Protein AF-E1ZTR7-F1 (afdb_monomer)

Foldseek 3Di:
DVVVCVLVVVLVVVVVVLVVLVVQCVDDPPSVVVVVVLLVCCVDPVNVVVVVVVVVVVVVVVVVVVVVLVVVVVVVVVVVVVVVVVVVVVVVVCVVCVVPDPDPPPPPPPDDPDPPPPVVVVVVSVVVVVSVVVVVVSVVVVVVVSVVVVVVVVVVVVVVVVVVVVVVVVVVVVVVVVVVVVVPPDDPDDPDDDDDDDDPDPPDVVNVVVVVVVVVVVVVVVVVVVVVVVVVVVVVVVVVVVVVVVVVVVVVVVVVVVVVVVVVVVVVVVVVVVVVVVVVVVVVVPPPDDD

Organism: Chlorella variabilis (NCBI:txid554065)

Sequence (291 aa):
MLGQLSFTLPLLIILVLETAVGALLLCPKPFNQPSIALARATHTQIGATVFYTLAGVLTLLMASPLYDATQLYHATRDKTDAVAAALDTTCERESFVNSCVFVGLAAAAADAPVAQPAAEHEARTLLSFTLTAACLAQMFFLRRLGAVLGQLERMSVSEAAMLKQVKGLQSEYARMAGSAGAAGGTAEEAAAQPSGPPGAGRLSDDEVGELRRLVADLERMNSELGARLEKANKAHSLAESNLSALKTQSKGLENEYDRLLSEHDELRRQLQRAGLAAGGAADSRMGKKDE

Secondary structure (DSSP, 8-state):
-HHHHHHHHHHHHHHHHHHHHHHHHHSPTTTTHHHHHHHHHHTSHHHHHHHHHHHHHHHHHHHHHHHHHHHHHHHHHHHHHHHHHHHHHHHHHHHHHTTT-SSSTTSSSS------HHHHHHHHHHHHHHHHHHHHHHHHHHHHHHHHHHHHHHHHHHHHHHHHHHHHHHHHHHHHHHHHHHTSS--SS--------S------HHHHHHHHHHHHHHHHHHHHHHHHHHHHHHHHHHHHHHHHHHHHHHHHHHHHHHHHHHHHHHHHHHHHHHHHHHHHHHHTTSS----

pLDDT: mean 72.71, std 15.81, range [36.91, 98.44]

InterPro domains:
  IPR008417 B-cell receptor-associated protein 29/31 [PTHR12701] (11-268)
  IPR041672 Bap31/Bap29 cytoplasmic coiled-coil domain [PF18035] (224-268)

Mean predicted aligned error: 19.57 Å

Structure (mmCIF, N/CA/C/O backbone):
data_AF-E1ZTR7-F1
#
_entry.id   AF-E1ZTR7-F1
#
loop_
_atom_site.group_PDB
_atom_site.id
_atom_site.type_symbol
_atom_site.label_atom_id
_atom_site.label_alt_id
_atom_site.label_comp_id
_atom_site.label_asym_id
_atom_site.label_entity_id
_atom_site.label_seq_id
_atom_site.pdbx_PDB_ins_code
_atom_site.Cartn_x
_atom_site.Cartn_y
_atom_site.Cartn_z
_atom_site.occupancy
_atom_site.B_iso_or_equiv
_atom_site.auth_seq_id
_atom_site.auth_comp_id
_atom_site.auth_asym_id
_atom_site.auth_atom_id
_atom_site.pdbx_PDB_model_num
ATOM 1 N N . MET A 1 1 ? 37.033 6.549 -7.083 1.00 48.62 1 MET A N 1
ATOM 2 C CA . MET A 1 1 ? 36.253 5.412 -6.541 1.00 48.62 1 MET A CA 1
ATOM 3 C C . MET A 1 1 ? 35.699 5.649 -5.132 1.00 48.62 1 MET A C 1
ATOM 5 O O . MET A 1 1 ? 34.573 5.239 -4.902 1.00 48.62 1 MET A O 1
ATOM 9 N N . LEU A 1 2 ? 36.380 6.355 -4.210 1.00 49.78 2 LEU A N 1
ATOM 10 C CA . LEU A 1 2 ? 35.814 6.619 -2.866 1.00 49.78 2 LEU A CA 1
ATOM 11 C C . LEU A 1 2 ? 34.500 7.433 -2.861 1.00 49.78 2 LEU A C 1
ATOM 13 O O . LEU A 1 2 ? 33.651 7.188 -2.013 1.00 49.78 2 LEU A O 1
ATOM 17 N N . GLY A 1 3 ? 34.284 8.332 -3.827 1.00 56.50 3 GLY A N 1
ATOM 18 C CA . GLY A 1 3 ? 33.034 9.106 -3.925 1.00 56.50 3 GLY A CA 1
ATOM 19 C C . GLY A 1 3 ? 31.790 8.303 -4.338 1.00 56.50 3 GLY A C 1
ATOM 20 O O . GLY A 1 3 ? 30.683 8.817 -4.248 1.00 56.50 3 GLY A O 1
ATOM 21 N N . GLN A 1 4 ? 31.942 7.049 -4.786 1.00 54.91 4 GLN A N 1
ATOM 22 C CA . GLN A 1 4 ? 30.804 6.201 -5.177 1.00 54.91 4 GLN A CA 1
ATOM 23 C C . GLN A 1 4 ? 30.197 5.435 -3.992 1.00 54.91 4 GLN A C 1
ATOM 25 O O . GLN A 1 4 ? 29.013 5.109 -4.017 1.00 54.91 4 GLN A O 1
ATOM 30 N N . LEU A 1 5 ? 30.978 5.183 -2.936 1.00 58.94 5 LEU A N 1
ATOM 31 C CA . LEU A 1 5 ? 30.509 4.503 -1.722 1.00 58.94 5 LEU A CA 1
ATOM 32 C C . LEU A 1 5 ? 29.724 5.433 -0.790 1.00 58.94 5 LEU A C 1
ATOM 34 O O . LEU A 1 5 ? 28.860 4.972 -0.049 1.00 58.94 5 LEU A O 1
ATOM 38 N N . SER A 1 6 ? 29.977 6.742 -0.839 1.00 65.75 6 SER A N 1
ATOM 39 C CA . SER A 1 6 ? 29.309 7.713 0.034 1.00 65.75 6 SER A CA 1
ATOM 40 C C . SER A 1 6 ? 27.815 7.873 -0.255 1.00 65.75 6 SER A C 1
ATOM 42 O O . SER A 1 6 ? 27.073 8.251 0.644 1.00 65.75 6 SER A O 1
ATOM 44 N N . PHE A 1 7 ? 27.361 7.566 -1.475 1.00 66.81 7 PHE A N 1
ATOM 45 C CA . PHE A 1 7 ? 25.949 7.680 -1.850 1.00 66.81 7 PHE A CA 1
ATOM 46 C C . PHE A 1 7 ? 25.138 6.414 -1.535 1.00 66.81 7 PHE A C 1
ATOM 48 O O . PHE A 1 7 ? 24.011 6.490 -1.052 1.00 66.81 7 PHE A O 1
ATOM 55 N N . THR A 1 8 ? 25.711 5.235 -1.777 1.00 66.50 8 THR A N 1
ATOM 56 C CA . THR A 1 8 ? 25.013 3.953 -1.599 1.00 66.50 8 THR A CA 1
ATOM 57 C C . THR A 1 8 ? 24.919 3.530 -0.140 1.00 66.50 8 THR A C 1
ATOM 59 O O . THR A 1 8 ? 23.914 2.951 0.263 1.00 66.50 8 THR A O 1
ATOM 62 N N . LEU A 1 9 ? 25.924 3.854 0.673 1.00 75.25 9 LEU A N 1
ATOM 63 C CA . LEU A 1 9 ? 25.989 3.461 2.079 1.00 75.25 9 LEU A CA 1
ATOM 64 C C . LEU A 1 9 ? 24.815 3.993 2.933 1.00 75.25 9 LEU A C 1
ATOM 66 O O . LEU A 1 9 ? 24.192 3.180 3.616 1.00 75.25 9 LEU A O 1
ATOM 70 N N . PRO A 1 10 ? 24.429 5.287 2.893 1.00 74.06 10 PRO A N 1
ATOM 71 C CA . PRO A 1 10 ? 23.270 5.768 3.651 1.00 74.06 10 PRO A CA 1
ATOM 72 C C . PRO A 1 10 ? 21.945 5.159 3.172 1.00 74.06 10 PRO A C 1
ATOM 74 O O . PRO A 1 10 ? 21.099 4.833 4.001 1.00 74.06 10 PRO A O 1
ATOM 77 N N . LEU A 1 11 ? 21.774 4.933 1.865 1.00 70.38 11 LEU A N 1
ATOM 78 C CA . LEU A 1 11 ? 20.589 4.255 1.321 1.00 70.38 11 LEU A CA 1
ATOM 79 C C . LEU A 1 11 ? 20.483 2.805 1.804 1.00 70.38 11 LEU A C 1
ATOM 81 O O . LEU A 1 11 ? 19.402 2.353 2.169 1.00 70.38 11 LEU A O 1
ATOM 85 N N . LEU A 1 12 ? 21.608 2.094 1.863 1.00 74.31 12 LEU A N 1
ATOM 86 C CA . LEU A 1 12 ? 21.662 0.713 2.338 1.00 74.31 12 LEU A CA 1
ATOM 87 C C . LEU A 1 12 ? 21.366 0.636 3.843 1.00 74.31 12 LEU A C 1
ATOM 89 O O . LEU A 1 12 ? 20.617 -0.236 4.275 1.00 74.31 12 LEU A O 1
ATOM 93 N N . ILE A 1 13 ? 21.870 1.592 4.634 1.00 78.88 13 ILE A N 1
ATOM 94 C CA . ILE A 1 13 ? 21.527 1.709 6.059 1.00 78.88 13 ILE A CA 1
ATOM 95 C C . ILE A 1 13 ? 20.023 1.925 6.236 1.00 78.88 13 ILE A C 1
ATOM 97 O O . ILE A 1 13 ? 19.420 1.237 7.055 1.00 78.88 13 ILE A O 1
ATOM 101 N N . ILE A 1 14 ? 19.416 2.836 5.467 1.00 77.69 14 ILE A N 1
ATOM 102 C CA . ILE A 1 14 ? 17.970 3.094 5.524 1.00 77.69 14 ILE A CA 1
ATOM 103 C C . ILE A 1 14 ? 17.196 1.823 5.164 1.00 77.69 14 ILE A C 1
ATOM 105 O O . ILE A 1 14 ? 16.321 1.423 5.925 1.00 77.69 14 ILE A O 1
ATOM 109 N N . LEU A 1 15 ? 17.570 1.141 4.079 1.00 76.75 15 LEU A N 1
ATOM 110 C CA . LEU A 1 15 ? 16.921 -0.093 3.635 1.00 76.75 15 LEU A CA 1
ATOM 111 C C . LEU A 1 15 ? 16.989 -1.201 4.700 1.00 76.75 15 LEU A C 1
ATOM 113 O O . LEU A 1 15 ? 15.994 -1.881 4.954 1.00 76.75 15 LEU A O 1
ATOM 117 N N . VAL A 1 16 ? 18.146 -1.378 5.346 1.00 79.25 16 VAL A N 1
ATOM 118 C CA . VAL A 1 16 ? 18.342 -2.368 6.420 1.00 79.25 16 VAL A CA 1
ATOM 119 C C . VAL A 1 16 ? 17.538 -2.000 7.664 1.00 79.25 16 VAL A C 1
ATOM 121 O O . VAL A 1 16 ? 16.898 -2.865 8.257 1.00 79.25 16 VAL A O 1
ATOM 124 N N . LEU A 1 17 ? 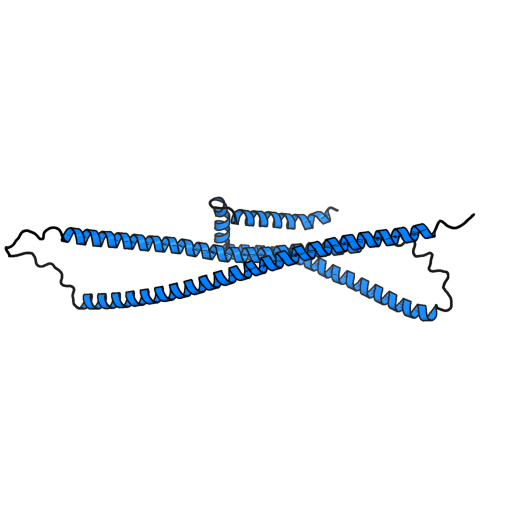17.522 -0.725 8.055 1.00 77.06 17 LEU A N 1
ATOM 125 C CA . LEU A 1 17 ? 16.702 -0.256 9.173 1.00 77.06 17 LEU A CA 1
ATOM 126 C C . LEU A 1 17 ? 15.214 -0.471 8.896 1.00 77.06 17 LEU A C 1
ATOM 128 O O . LEU A 1 17 ? 14.484 -0.934 9.768 1.00 77.06 17 LEU A O 1
ATOM 132 N N . GLU A 1 18 ? 14.767 -0.178 7.681 1.00 76.56 18 GLU A N 1
ATOM 133 C CA . GLU A 1 18 ? 13.366 -0.281 7.297 1.00 76.56 18 GLU A CA 1
ATOM 134 C C . GLU A 1 18 ? 12.905 -1.741 7.216 1.00 76.56 18 GLU A C 1
ATOM 136 O O . GLU A 1 18 ? 11.845 -2.087 7.740 1.00 76.56 18 GLU A O 1
ATOM 141 N N . THR A 1 19 ? 13.728 -2.624 6.643 1.00 76.19 19 THR A N 1
ATOM 142 C CA . THR A 1 19 ? 13.470 -4.073 6.634 1.00 76.19 19 THR A CA 1
ATOM 143 C C . THR A 1 19 ? 13.512 -4.671 8.035 1.00 76.19 19 THR A C 1
ATOM 145 O O . THR A 1 19 ? 12.649 -5.483 8.364 1.00 76.19 19 THR A O 1
ATOM 148 N N . ALA A 1 20 ? 14.433 -4.234 8.898 1.00 77.44 20 ALA A N 1
ATOM 149 C CA . ALA A 1 20 ? 14.473 -4.663 10.293 1.00 77.44 20 ALA A CA 1
ATOM 150 C C . ALA A 1 20 ? 13.210 -4.233 11.057 1.00 77.44 20 ALA A C 1
ATOM 152 O O . ALA A 1 20 ? 12.607 -5.050 11.752 1.00 77.44 20 ALA A O 1
ATOM 153 N N . VAL A 1 21 ? 12.763 -2.982 10.892 1.00 76.81 21 VAL A N 1
ATOM 154 C CA . VAL A 1 21 ? 11.525 -2.474 11.508 1.00 76.81 21 VAL A CA 1
ATOM 155 C C . VAL A 1 21 ? 10.297 -3.212 10.968 1.00 76.81 21 VAL A C 1
ATOM 157 O O . VAL A 1 21 ? 9.435 -3.615 11.751 1.00 76.81 21 VAL A O 1
ATOM 160 N N . GLY A 1 22 ? 10.226 -3.444 9.655 1.00 74.81 22 GLY A N 1
ATOM 161 C CA . GLY A 1 22 ? 9.156 -4.219 9.025 1.00 74.81 22 GLY A CA 1
ATOM 162 C C . GLY A 1 22 ? 9.094 -5.660 9.540 1.00 74.81 22 GLY A C 1
ATOM 163 O O . GLY A 1 22 ? 8.023 -6.139 9.912 1.00 74.81 22 GLY A O 1
ATOM 164 N N . ALA A 1 23 ? 10.243 -6.327 9.653 1.00 74.75 23 ALA A N 1
ATOM 165 C CA . ALA A 1 23 ? 10.342 -7.672 10.215 1.00 74.75 23 ALA A CA 1
ATOM 166 C C . ALA A 1 23 ? 9.921 -7.710 11.696 1.00 74.75 23 ALA A C 1
ATOM 168 O O . ALA A 1 23 ? 9.149 -8.578 12.097 1.00 74.75 23 ALA A O 1
ATOM 169 N N . LEU A 1 24 ? 10.350 -6.730 12.499 1.00 74.31 24 LEU A N 1
ATOM 170 C CA . LEU A 1 24 ? 9.950 -6.589 13.904 1.00 74.31 24 LEU A CA 1
ATOM 171 C C . LEU A 1 24 ? 8.435 -6.393 14.079 1.00 74.31 24 LEU A C 1
ATOM 173 O O . LEU A 1 24 ? 7.879 -6.834 15.084 1.00 74.31 24 LEU A O 1
ATOM 177 N N . LEU A 1 25 ? 7.758 -5.751 13.120 1.00 71.88 25 LEU A N 1
ATOM 178 C CA . LEU A 1 25 ? 6.299 -5.586 13.127 1.00 71.88 25 LEU A CA 1
ATOM 179 C C . LEU A 1 25 ? 5.541 -6.875 12.776 1.00 71.88 25 LEU A C 1
ATOM 181 O O . LEU A 1 25 ? 4.427 -7.068 13.260 1.00 71.88 25 LEU A O 1
ATOM 185 N N . LEU A 1 26 ? 6.133 -7.749 11.959 1.00 77.44 26 LEU A N 1
ATOM 186 C CA . LEU A 1 26 ? 5.555 -9.042 11.576 1.00 77.44 26 LEU A CA 1
ATOM 187 C C . LEU A 1 26 ? 5.712 -10.111 12.668 1.00 77.44 26 LEU A C 1
ATOM 189 O O . LEU A 1 26 ? 4.974 -11.098 12.676 1.00 77.44 26 LEU A O 1
ATOM 193 N N . CYS A 1 27 ? 6.645 -9.926 13.603 1.00 78.62 27 CYS A N 1
ATOM 194 C CA . CYS A 1 27 ? 6.877 -10.879 14.680 1.00 78.62 27 CYS A CA 1
ATOM 195 C C . CYS A 1 27 ? 5.729 -10.898 15.717 1.00 78.62 27 CYS A C 1
ATOM 197 O O . CYS A 1 27 ? 5.227 -9.846 16.129 1.00 78.62 27 CYS A O 1
ATOM 199 N N . PRO A 1 28 ? 5.328 -12.087 16.208 1.00 77.25 28 PRO A N 1
ATOM 200 C CA . PRO A 1 28 ? 4.339 -12.212 17.275 1.00 77.25 28 PRO A CA 1
ATOM 201 C C . PRO A 1 28 ? 4.837 -11.606 18.600 1.00 77.25 28 PRO A C 1
ATOM 203 O O . PRO A 1 28 ? 6.039 -11.440 18.837 1.00 77.25 28 PRO A O 1
ATOM 206 N N . LYS A 1 29 ? 3.897 -11.283 19.503 1.00 72.88 29 LYS A N 1
ATOM 207 C CA . LYS A 1 29 ? 4.219 -10.854 20.879 1.00 72.88 29 LYS A CA 1
ATOM 208 C C . LYS A 1 29 ? 5.128 -11.914 21.534 1.00 72.88 29 LYS A C 1
ATOM 210 O O . LYS A 1 29 ? 4.797 -13.094 21.437 1.00 72.88 29 LYS A O 1
ATOM 215 N N . PRO A 1 30 ? 6.240 -11.533 22.197 1.00 74.06 30 PRO A N 1
ATOM 216 C CA . PRO A 1 30 ? 6.527 -10.205 22.759 1.00 74.06 30 PRO A CA 1
ATOM 217 C C . PRO A 1 30 ? 7.402 -9.274 21.897 1.00 74.06 30 PRO A C 1
ATOM 219 O O . PRO A 1 30 ? 7.558 -8.107 22.254 1.00 74.06 30 PRO A O 1
ATOM 222 N N . PHE A 1 31 ? 7.960 -9.742 20.776 1.00 78.50 31 PHE A N 1
ATOM 223 C CA . PHE A 1 31 ? 8.988 -9.003 20.023 1.00 78.50 31 PHE A CA 1
ATOM 224 C C . PHE A 1 31 ? 8.491 -7.706 19.364 1.00 78.50 31 PHE A C 1
ATOM 226 O O . PHE A 1 31 ? 9.294 -6.823 19.080 1.00 78.50 31 PHE A O 1
ATOM 233 N N . ASN A 1 32 ? 7.179 -7.549 19.179 1.00 73.56 32 ASN A N 1
ATOM 234 C CA . ASN A 1 32 ? 6.579 -6.338 18.616 1.00 73.56 32 ASN A CA 1
ATOM 235 C C . ASN A 1 32 ? 6.331 -5.210 19.636 1.00 73.56 32 ASN A C 1
ATOM 237 O O . ASN A 1 32 ? 5.989 -4.097 19.233 1.00 73.56 32 ASN A O 1
ATOM 241 N N . GLN A 1 33 ? 6.504 -5.453 20.942 1.00 78.50 33 GLN A N 1
ATOM 242 C CA . GLN A 1 33 ? 6.318 -4.419 21.968 1.00 78.50 33 GLN A CA 1
ATOM 243 C C . GLN A 1 33 ? 7.148 -3.144 21.744 1.00 78.50 33 GLN A C 1
ATOM 245 O O . GLN A 1 33 ? 6.558 -2.065 21.838 1.00 78.50 33 GLN A O 1
ATOM 250 N N . PRO A 1 34 ? 8.460 -3.203 21.427 1.00 75.75 34 PRO A N 1
ATOM 251 C CA . PRO A 1 34 ? 9.235 -1.993 21.161 1.00 75.75 34 PRO A CA 1
ATOM 252 C C . PRO A 1 34 ? 8.700 -1.215 19.954 1.00 75.75 34 PRO A C 1
ATOM 254 O O . PRO A 1 34 ? 8.591 0.006 20.025 1.00 75.75 34 PRO A O 1
ATOM 257 N N . SER A 1 35 ? 8.280 -1.895 18.883 1.00 73.00 35 SER A N 1
ATOM 258 C CA . SER A 1 35 ? 7.710 -1.249 17.693 1.00 73.00 35 SER A CA 1
ATOM 259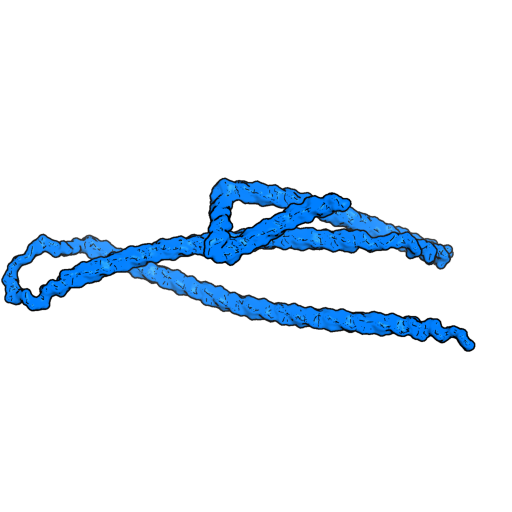 C C . SER A 1 35 ? 6.370 -0.572 17.988 1.00 73.00 35 SER A C 1
ATOM 261 O O . SER A 1 35 ? 6.115 0.532 17.514 1.00 73.00 35 SER A O 1
ATOM 263 N N . ILE A 1 36 ? 5.528 -1.192 18.822 1.00 72.88 36 ILE A N 1
ATOM 264 C CA . ILE A 1 36 ? 4.258 -0.607 19.278 1.00 72.88 36 ILE A CA 1
ATOM 265 C C . ILE A 1 36 ? 4.516 0.604 20.186 1.00 72.88 36 ILE A C 1
ATOM 267 O O . ILE A 1 36 ? 3.844 1.626 20.054 1.00 72.88 36 ILE A O 1
ATOM 271 N N . ALA A 1 37 ? 5.504 0.528 21.082 1.00 78.69 37 ALA A N 1
ATOM 272 C CA . ALA A 1 37 ? 5.899 1.656 21.924 1.00 78.69 37 ALA A CA 1
ATOM 273 C C . ALA A 1 37 ? 6.434 2.824 21.084 1.00 78.69 37 ALA A C 1
ATOM 275 O O . ALA A 1 37 ? 6.065 3.972 21.330 1.00 78.69 37 ALA A O 1
ATOM 276 N N . LEU A 1 38 ? 7.226 2.531 20.049 1.00 74.75 38 LEU A N 1
ATOM 277 C CA . LEU A 1 38 ? 7.712 3.520 19.092 1.00 74.75 38 LEU A CA 1
ATOM 278 C C . LEU A 1 38 ? 6.549 4.155 18.314 1.00 74.75 38 LEU A C 1
ATOM 280 O O . LEU A 1 38 ? 6.457 5.377 18.231 1.00 74.75 38 LEU A O 1
ATOM 284 N N . ALA A 1 39 ? 5.606 3.348 17.818 1.00 75.38 39 ALA A N 1
ATOM 285 C CA . ALA A 1 39 ? 4.416 3.834 17.124 1.00 75.38 39 ALA A CA 1
ATOM 286 C C . ALA A 1 39 ? 3.552 4.729 18.032 1.00 75.38 39 ALA A C 1
ATOM 288 O O . ALA A 1 39 ? 3.148 5.822 17.631 1.00 75.38 39 ALA A O 1
ATOM 289 N N . ARG A 1 40 ? 3.337 4.342 19.295 1.00 78.94 40 ARG A N 1
ATOM 290 C CA . ARG A 1 40 ? 2.658 5.205 20.276 1.00 78.94 40 ARG A CA 1
ATOM 291 C C . ARG A 1 40 ? 3.437 6.491 20.547 1.00 78.94 40 ARG A C 1
ATOM 293 O O . ARG A 1 40 ? 2.822 7.551 20.634 1.00 78.94 40 ARG A O 1
ATOM 300 N N . ALA A 1 41 ? 4.766 6.426 20.635 1.00 75.44 41 ALA A N 1
ATOM 301 C CA . ALA A 1 41 ? 5.602 7.607 20.817 1.00 75.44 41 ALA A CA 1
ATOM 302 C C . ALA A 1 41 ? 5.449 8.585 19.641 1.00 75.44 41 ALA A C 1
ATOM 304 O O . ALA A 1 41 ? 5.313 9.785 19.882 1.00 75.44 41 ALA A O 1
ATOM 305 N N . THR A 1 42 ? 5.353 8.095 18.397 1.00 74.19 42 THR A N 1
ATOM 306 C CA . THR A 1 42 ? 5.113 8.950 17.214 1.00 74.19 42 THR A CA 1
ATOM 307 C C . THR A 1 42 ? 3.753 9.651 17.216 1.00 74.19 42 THR A C 1
ATOM 309 O O . THR A 1 42 ? 3.613 10.704 16.601 1.00 74.19 42 THR A O 1
ATOM 312 N N . HIS A 1 43 ? 2.765 9.127 17.949 1.00 76.06 43 HIS A N 1
ATOM 313 C CA . HIS A 1 43 ? 1.453 9.761 18.102 1.00 76.06 43 HIS A CA 1
ATOM 314 C C . HIS A 1 43 ? 1.411 10.880 19.151 1.00 76.06 43 HIS A C 1
ATOM 316 O O . HIS A 1 43 ? 0.421 11.609 19.224 1.00 76.06 43 HIS A O 1
ATOM 322 N N . THR A 1 44 ? 2.461 11.042 19.956 1.00 85.31 44 THR A N 1
ATOM 323 C CA . THR A 1 44 ? 2.565 12.178 20.878 1.00 85.31 44 THR A CA 1
ATOM 324 C C . THR A 1 44 ? 2.906 13.459 20.118 1.00 85.31 44 THR A C 1
ATOM 326 O O . THR A 1 44 ? 3.521 13.423 19.055 1.00 85.31 44 THR A O 1
ATOM 329 N N . GLN A 1 45 ? 2.547 14.615 20.677 1.00 80.00 45 GLN A N 1
ATOM 330 C CA . GLN A 1 45 ? 2.835 15.918 20.066 1.00 80.00 45 GLN A CA 1
ATOM 331 C C . GLN A 1 45 ? 4.346 16.131 19.844 1.00 80.00 45 GLN A C 1
ATOM 333 O O . GLN A 1 45 ? 4.754 16.693 18.834 1.00 80.00 45 GLN A O 1
ATOM 338 N N . ILE A 1 46 ? 5.177 15.601 20.750 1.00 77.31 46 ILE A N 1
ATOM 339 C CA . ILE A 1 46 ? 6.643 15.599 20.636 1.00 77.31 46 ILE A CA 1
ATOM 340 C C . ILE A 1 46 ? 7.091 14.657 19.510 1.00 77.31 46 ILE A C 1
ATOM 342 O O . ILE A 1 46 ? 7.914 15.036 18.677 1.00 77.31 46 ILE A O 1
ATOM 346 N N . GLY A 1 47 ? 6.520 13.451 19.446 1.00 71.75 47 GLY A N 1
ATOM 347 C CA . GLY A 1 47 ? 6.826 12.467 18.408 1.00 71.75 47 GLY A CA 1
ATOM 348 C C . GLY A 1 47 ? 6.457 12.933 17.003 1.00 71.75 47 GLY A C 1
ATOM 349 O O . GLY A 1 47 ? 7.217 12.687 16.071 1.00 71.75 47 GLY A O 1
ATOM 350 N N . ALA A 1 48 ? 5.354 13.667 16.852 1.00 75.06 48 ALA A N 1
ATOM 351 C CA . ALA A 1 48 ? 4.967 14.266 15.580 1.00 75.06 48 ALA A CA 1
ATOM 352 C C . ALA A 1 48 ? 6.024 15.267 15.090 1.00 75.06 48 ALA A C 1
ATOM 354 O O . ALA A 1 48 ? 6.435 15.202 13.934 1.00 75.06 48 ALA A O 1
ATOM 355 N N . THR A 1 49 ? 6.520 16.144 15.968 1.00 78.12 49 THR A N 1
ATOM 356 C CA . THR A 1 49 ? 7.575 17.107 15.622 1.00 78.12 49 THR A CA 1
ATOM 357 C C . THR A 1 49 ? 8.857 16.399 15.200 1.00 78.12 49 THR A C 1
ATOM 359 O O . THR A 1 49 ? 9.411 16.732 14.159 1.00 78.12 49 THR A O 1
ATOM 362 N N . VAL A 1 50 ? 9.291 15.381 15.953 1.00 73.62 50 VAL A N 1
ATOM 363 C CA . VAL A 1 50 ? 10.471 14.571 15.603 1.00 73.62 50 VAL A CA 1
ATOM 364 C C . VAL A 1 50 ? 10.270 13.853 14.268 1.00 73.62 50 VAL A C 1
ATOM 366 O O . VAL A 1 50 ? 11.177 13.808 13.446 1.00 73.62 50 VAL A O 1
ATOM 369 N N . PHE A 1 51 ? 9.077 13.322 14.010 1.00 77.50 51 PHE A N 1
ATOM 370 C CA . PHE A 1 51 ? 8.777 12.666 12.743 1.00 77.50 51 PHE A CA 1
ATOM 371 C C . PHE A 1 51 ? 8.829 13.648 11.567 1.00 77.50 51 PHE A C 1
ATOM 373 O O . PHE A 1 51 ? 9.414 13.329 10.536 1.00 77.50 51 PHE A O 1
ATOM 380 N N . TYR A 1 52 ? 8.263 14.850 11.708 1.00 76.31 52 TYR A N 1
ATOM 381 C CA . TYR A 1 52 ? 8.302 15.865 10.653 1.00 76.31 52 TYR A CA 1
ATOM 382 C C . TYR A 1 52 ? 9.706 16.415 10.412 1.00 76.31 52 TYR A C 1
ATOM 384 O O . TYR A 1 52 ? 10.062 16.636 9.257 1.00 76.31 52 TYR A O 1
ATOM 392 N N . THR A 1 53 ? 10.519 16.607 11.455 1.00 75.69 53 THR A N 1
ATOM 393 C CA . THR A 1 53 ? 11.911 17.043 11.275 1.00 75.69 53 THR A CA 1
ATOM 394 C C . THR A 1 53 ? 12.727 15.971 10.568 1.00 75.69 53 THR A C 1
ATOM 396 O O . THR A 1 53 ? 13.437 16.282 9.615 1.00 75.69 53 THR A O 1
ATOM 399 N N . LEU A 1 54 ? 12.572 14.705 10.958 1.00 71.50 54 LEU A N 1
ATOM 400 C CA . LEU A 1 54 ? 13.273 13.582 10.338 1.00 71.50 54 LEU A CA 1
ATOM 401 C C . LEU A 1 54 ? 12.805 13.369 8.892 1.00 71.50 54 LEU A C 1
ATOM 403 O O . LEU A 1 54 ? 13.637 13.232 8.001 1.00 71.50 54 LEU A O 1
ATOM 407 N N . ALA A 1 55 ? 11.497 13.452 8.626 1.00 73.62 55 ALA A N 1
ATOM 408 C CA . ALA A 1 55 ? 10.945 13.414 7.273 1.00 73.62 55 ALA A CA 1
ATOM 409 C C . ALA A 1 55 ? 11.423 14.598 6.416 1.00 73.62 55 ALA A C 1
ATOM 411 O O . ALA A 1 55 ? 11.749 14.410 5.246 1.00 73.62 55 ALA A O 1
ATOM 412 N N . GLY A 1 56 ? 11.508 15.803 6.985 1.00 74.31 56 GLY A N 1
ATOM 413 C CA . GLY A 1 56 ? 12.029 16.992 6.310 1.00 74.31 56 GLY A CA 1
ATOM 414 C C . GLY A 1 56 ? 13.506 16.853 5.948 1.00 74.31 56 GLY A C 1
ATOM 415 O O . GLY A 1 56 ? 13.879 17.111 4.807 1.00 74.31 56 GLY A O 1
ATOM 416 N N . VAL A 1 57 ? 14.333 16.363 6.877 1.00 72.25 57 VAL A N 1
ATOM 417 C CA . VAL A 1 57 ? 15.754 16.065 6.628 1.00 72.25 57 VAL A CA 1
ATOM 418 C C . VAL A 1 57 ? 15.906 14.978 5.565 1.00 72.25 57 VAL A C 1
ATOM 420 O O . VAL A 1 57 ? 16.722 15.128 4.661 1.00 72.25 57 VAL A O 1
ATOM 423 N N . LEU A 1 58 ? 15.093 13.919 5.619 1.00 68.69 58 LEU A N 1
ATOM 424 C CA . LEU A 1 58 ? 15.105 12.854 4.614 1.00 68.69 58 LEU A CA 1
ATOM 425 C C . LEU A 1 58 ? 14.702 13.383 3.229 1.00 68.69 58 LEU A C 1
ATOM 427 O O . LEU A 1 58 ? 15.318 13.032 2.229 1.00 68.69 58 LEU A O 1
ATOM 431 N N . THR A 1 59 ? 13.706 14.271 3.174 1.00 74.31 59 THR A N 1
ATOM 432 C CA . THR A 1 59 ? 13.258 14.918 1.932 1.00 74.31 59 THR A CA 1
ATOM 433 C C . THR A 1 59 ? 14.349 15.825 1.363 1.00 74.31 59 THR A C 1
ATOM 435 O O . THR A 1 59 ? 14.611 15.781 0.166 1.00 74.31 59 THR A O 1
ATOM 438 N N . LEU A 1 60 ? 15.040 16.594 2.211 1.00 72.31 60 LEU A N 1
ATOM 439 C CA . LEU A 1 60 ? 16.200 17.405 1.821 1.00 72.31 60 LEU A CA 1
ATOM 440 C C . LEU A 1 60 ? 17.357 16.543 1.302 1.00 72.31 60 LEU A C 1
ATOM 442 O O . LEU A 1 60 ? 17.955 16.870 0.282 1.00 72.31 60 LEU A O 1
ATOM 446 N N . LEU A 1 61 ? 17.634 15.413 1.956 1.00 67.50 61 LEU A N 1
ATOM 447 C CA . LEU A 1 61 ? 18.637 14.448 1.502 1.00 67.50 61 LEU A CA 1
ATOM 448 C C . LEU A 1 61 ? 18.268 13.804 0.161 1.00 67.50 61 LEU A C 1
ATOM 450 O O . LEU A 1 61 ? 19.159 13.536 -0.639 1.00 67.50 61 LEU A O 1
ATOM 454 N N . MET A 1 62 ? 16.976 13.583 -0.103 1.00 69.56 62 MET A N 1
ATOM 455 C CA . MET A 1 62 ? 16.478 13.089 -1.392 1.00 69.56 62 MET A CA 1
ATOM 456 C C . MET A 1 62 ? 16.417 14.176 -2.474 1.00 69.56 62 MET A C 1
ATOM 458 O O . MET A 1 62 ? 16.466 13.851 -3.658 1.00 69.56 62 MET A O 1
ATOM 462 N N . ALA A 1 63 ? 16.365 15.458 -2.105 1.00 73.38 63 ALA A N 1
ATOM 463 C CA . ALA A 1 63 ? 16.373 16.558 -3.065 1.00 73.38 63 ALA A CA 1
ATOM 464 C C . ALA A 1 63 ? 17.716 16.675 -3.806 1.00 73.38 63 ALA A C 1
ATOM 466 O O . ALA A 1 63 ? 17.717 16.948 -5.003 1.00 73.38 63 ALA A O 1
ATOM 467 N N . SER A 1 64 ? 18.846 16.406 -3.141 1.00 69.50 64 SER A N 1
ATOM 468 C CA . SER A 1 64 ? 20.179 16.437 -3.769 1.00 69.50 64 SER A CA 1
ATOM 469 C C . SER A 1 64 ? 20.339 15.474 -4.960 1.00 69.50 64 SER A C 1
ATOM 471 O O . SER A 1 64 ? 20.718 15.939 -6.032 1.00 69.50 64 SER A O 1
ATOM 473 N N . PRO A 1 65 ? 20.026 14.165 -4.859 1.00 68.38 65 PRO A N 1
ATOM 474 C CA . PRO A 1 65 ? 20.124 13.265 -6.010 1.00 68.38 65 PRO A CA 1
ATOM 475 C C . PRO A 1 65 ? 19.086 13.558 -7.095 1.00 68.38 65 PRO A C 1
ATOM 477 O O . PRO A 1 65 ? 19.367 13.342 -8.270 1.00 68.38 65 PRO A O 1
ATOM 480 N N . LEU A 1 66 ? 17.903 14.067 -6.728 1.00 64.75 66 LEU A N 1
ATOM 481 C CA . LEU A 1 66 ? 16.914 14.552 -7.695 1.00 64.75 66 LEU A CA 1
ATOM 482 C C . LEU A 1 66 ? 17.465 15.738 -8.493 1.00 64.75 66 LEU A C 1
ATOM 484 O O . LEU A 1 66 ? 17.336 15.761 -9.715 1.00 64.75 66 LEU A O 1
ATOM 488 N N . TYR A 1 67 ? 18.127 16.680 -7.821 1.00 74.75 67 TYR A N 1
ATOM 489 C CA . TYR A 1 67 ? 18.779 17.813 -8.466 1.00 74.75 67 TYR A CA 1
ATOM 490 C C . TYR A 1 67 ? 19.898 17.356 -9.414 1.00 74.75 67 TYR A C 1
ATOM 492 O O . TYR A 1 67 ? 19.881 17.729 -10.588 1.00 74.75 67 TYR A O 1
ATOM 500 N N . ASP A 1 68 ? 20.790 16.467 -8.967 1.00 68.31 68 ASP A N 1
ATOM 501 C CA . ASP A 1 68 ? 21.843 15.899 -9.823 1.00 68.31 68 ASP A CA 1
ATOM 502 C C . ASP A 1 68 ? 21.262 15.149 -11.034 1.00 68.31 68 ASP A C 1
ATOM 504 O O . ASP A 1 68 ? 21.744 15.308 -12.156 1.00 68.31 68 ASP A O 1
ATOM 508 N N . ALA A 1 69 ? 20.185 14.378 -10.847 1.00 64.25 69 ALA A N 1
ATOM 509 C CA . ALA A 1 69 ? 19.513 13.681 -11.942 1.00 64.25 69 ALA A CA 1
ATOM 510 C C . ALA A 1 69 ? 18.914 14.660 -12.965 1.00 64.25 69 ALA A C 1
ATOM 512 O O . ALA A 1 69 ? 19.057 14.448 -14.171 1.00 64.25 69 ALA A O 1
ATOM 513 N N . THR A 1 70 ? 18.286 15.752 -12.509 1.00 71.75 70 THR A N 1
ATOM 514 C CA . THR A 1 70 ? 17.750 16.785 -13.413 1.00 71.75 70 THR A CA 1
ATOM 515 C C . THR A 1 70 ? 18.853 17.512 -14.173 1.00 71.75 70 THR A C 1
ATOM 517 O O . THR A 1 70 ? 18.729 17.716 -15.380 1.00 71.75 70 THR A O 1
ATOM 520 N N . GLN A 1 71 ? 19.966 17.842 -13.513 1.00 79.69 71 GLN A N 1
ATOM 521 C CA . GLN A 1 71 ? 21.100 18.491 -14.166 1.00 79.69 71 GLN A CA 1
ATOM 522 C C . GLN A 1 71 ? 21.711 17.578 -15.239 1.00 79.69 71 GLN A C 1
ATOM 524 O O . GLN A 1 71 ? 22.012 18.033 -16.343 1.00 79.69 71 GLN A O 1
ATOM 529 N N . LEU A 1 72 ? 21.832 16.279 -14.952 1.00 66.75 72 LEU A N 1
ATOM 530 C CA . LEU A 1 72 ? 22.344 15.295 -15.904 1.00 66.75 72 LEU A CA 1
ATOM 531 C C . LEU A 1 72 ? 21.394 15.088 -17.096 1.00 66.75 72 LEU A C 1
ATOM 533 O O . LEU A 1 72 ? 21.850 14.948 -18.234 1.00 66.75 72 LEU A O 1
ATOM 537 N N . TYR A 1 73 ? 20.080 15.110 -16.859 1.00 73.88 73 TYR A N 1
ATOM 538 C CA . TYR A 1 73 ? 19.070 15.054 -17.918 1.00 73.88 73 TYR A CA 1
ATOM 539 C C . TYR A 1 73 ? 19.182 16.252 -18.872 1.00 73.88 73 TYR A C 1
ATOM 541 O O . TYR A 1 73 ? 19.184 16.079 -20.089 1.00 73.88 73 TYR A O 1
ATOM 549 N N . HIS A 1 74 ? 19.360 17.463 -18.343 1.00 75.56 74 HIS A N 1
ATOM 550 C CA . HIS A 1 74 ? 19.575 18.642 -19.183 1.00 75.56 74 HIS A CA 1
ATOM 551 C C . HIS A 1 74 ? 20.902 18.565 -19.953 1.00 75.56 74 HIS A C 1
ATOM 553 O O . HIS A 1 74 ? 20.914 18.750 -21.166 1.00 75.56 74 HIS A O 1
ATOM 559 N N . ALA A 1 75 ? 21.993 18.157 -19.299 1.00 73.38 75 ALA A N 1
ATOM 560 C CA . ALA A 1 75 ? 23.300 18.030 -19.948 1.00 73.38 75 ALA A CA 1
ATOM 561 C C . ALA A 1 75 ? 23.348 16.965 -21.064 1.00 73.38 75 ALA A C 1
ATOM 563 O O . ALA A 1 75 ? 24.172 17.057 -21.975 1.00 73.38 75 ALA A O 1
ATOM 564 N N . THR A 1 76 ? 22.514 15.924 -20.987 1.00 68.12 76 THR A N 1
ATOM 565 C CA . THR A 1 76 ? 22.401 14.899 -22.042 1.00 68.12 76 THR A CA 1
ATOM 566 C C . THR A 1 76 ? 21.512 15.366 -23.185 1.00 68.12 76 THR A C 1
ATOM 568 O O . THR A 1 76 ? 21.872 15.161 -24.344 1.00 68.12 76 THR A O 1
ATOM 571 N N . ARG A 1 77 ? 20.421 16.071 -22.872 1.00 75.06 77 ARG A N 1
ATOM 572 C CA . ARG A 1 77 ? 19.532 16.675 -23.866 1.00 75.06 77 ARG A CA 1
ATOM 573 C C . ARG A 1 77 ? 20.241 17.716 -24.737 1.00 75.06 77 ARG A C 1
ATOM 575 O O . ARG A 1 77 ? 20.140 17.658 -25.959 1.00 75.06 77 ARG A O 1
ATOM 582 N N . ASP A 1 78 ? 21.041 18.587 -24.129 1.00 80.31 78 ASP A N 1
ATOM 583 C CA . ASP A 1 78 ? 21.792 19.611 -24.867 1.00 80.31 78 ASP A CA 1
ATOM 584 C C . ASP A 1 78 ? 22.799 18.978 -25.845 1.00 80.31 78 ASP A C 1
ATOM 586 O O . ASP A 1 78 ? 23.038 19.492 -26.938 1.00 80.31 78 ASP A O 1
ATOM 590 N N . LYS A 1 79 ? 23.365 17.815 -25.488 1.00 72.50 79 LYS A N 1
ATOM 591 C CA . LYS A 1 79 ? 24.250 17.051 -26.379 1.00 72.50 79 LYS A CA 1
ATOM 592 C C . LYS A 1 79 ? 23.491 16.401 -27.529 1.00 72.50 79 LYS A C 1
ATOM 594 O O . LYS A 1 79 ? 23.998 16.427 -28.646 1.00 72.50 79 LYS A O 1
ATOM 599 N N . THR A 1 80 ? 22.314 15.821 -27.288 1.00 72.81 80 THR A N 1
ATOM 600 C CA . THR A 1 80 ? 21.501 15.254 -28.377 1.00 72.81 80 THR A CA 1
ATOM 601 C C . THR A 1 80 ? 21.055 16.330 -29.357 1.00 72.81 80 THR A C 1
ATOM 603 O O . THR A 1 80 ? 21.132 16.107 -30.563 1.00 72.81 80 THR A O 1
ATOM 606 N N . ASP A 1 81 ? 20.699 17.515 -28.860 1.00 79.69 81 ASP A N 1
ATOM 607 C CA . ASP A 1 81 ? 20.300 18.643 -29.701 1.00 79.69 81 ASP A CA 1
ATOM 608 C C . ASP A 1 81 ? 21.501 19.193 -30.497 1.00 79.69 81 ASP A C 1
ATOM 610 O O . ASP A 1 81 ? 21.382 19.469 -31.690 1.00 79.69 81 ASP A O 1
ATOM 614 N N . ALA A 1 82 ? 22.695 19.259 -29.892 1.00 76.94 82 ALA A N 1
ATOM 615 C CA . ALA A 1 82 ? 23.923 19.644 -30.592 1.00 76.94 82 ALA A CA 1
ATOM 616 C C . ALA A 1 82 ? 24.336 18.636 -31.682 1.00 76.94 82 ALA A C 1
ATOM 618 O O . ALA A 1 82 ? 24.776 19.037 -32.759 1.00 76.94 82 ALA A O 1
ATOM 619 N N . VAL A 1 83 ? 24.181 17.333 -31.427 1.00 73.94 83 VAL A N 1
ATOM 620 C CA . VAL A 1 83 ? 24.440 16.281 -32.424 1.00 73.94 83 VAL A CA 1
ATOM 621 C C . VAL A 1 83 ? 23.417 16.343 -33.557 1.00 73.94 83 VAL A C 1
ATOM 623 O O . VAL A 1 83 ? 23.804 16.248 -34.720 1.00 73.94 83 VAL A O 1
ATOM 626 N N . ALA A 1 84 ? 22.138 16.566 -33.246 1.00 75.69 84 ALA A N 1
ATOM 627 C CA . ALA A 1 84 ? 21.098 16.761 -34.252 1.00 75.69 84 ALA A CA 1
ATOM 628 C C . ALA A 1 84 ? 21.381 17.992 -35.134 1.00 75.69 84 ALA A C 1
ATOM 630 O O . ALA A 1 84 ? 21.299 17.895 -36.356 1.00 75.69 84 ALA A O 1
ATOM 631 N N . ALA A 1 85 ? 21.813 19.112 -34.544 1.00 77.81 85 ALA A N 1
ATOM 632 C CA . ALA A 1 85 ? 22.215 20.307 -35.290 1.00 77.81 85 ALA A CA 1
ATOM 633 C C . ALA A 1 85 ? 23.473 20.077 -36.156 1.00 77.81 85 ALA A C 1
ATOM 635 O O . ALA A 1 85 ? 23.564 20.562 -37.285 1.00 77.81 85 ALA A O 1
ATOM 636 N N . ALA A 1 86 ? 24.448 19.302 -35.668 1.00 74.31 86 ALA A N 1
ATOM 637 C CA . ALA A 1 86 ? 25.633 18.935 -36.446 1.00 74.31 86 ALA A CA 1
ATOM 638 C C . ALA A 1 86 ? 25.292 18.020 -37.641 1.00 74.31 86 ALA A C 1
ATOM 640 O O . ALA A 1 86 ? 25.870 18.173 -38.719 1.00 74.31 86 ALA A O 1
ATOM 641 N N . LEU A 1 87 ? 24.331 17.105 -37.476 1.00 73.88 87 LEU A N 1
ATOM 642 C CA . LEU A 1 87 ? 23.794 16.266 -38.555 1.00 73.88 87 LEU A CA 1
ATOM 643 C C . LEU A 1 87 ? 23.051 17.091 -39.616 1.00 73.88 87 LEU A C 1
ATOM 645 O O . LEU A 1 87 ? 23.235 16.865 -40.810 1.00 73.88 87 LEU A O 1
ATOM 649 N N . ASP A 1 88 ? 22.276 18.093 -39.202 1.00 76.44 88 ASP A N 1
ATOM 650 C CA . ASP A 1 88 ? 21.554 18.975 -40.129 1.00 76.44 88 ASP A CA 1
ATOM 651 C C . ASP A 1 88 ? 22.528 19.815 -40.983 1.00 76.44 88 ASP A C 1
ATOM 653 O O . ASP A 1 88 ? 22.433 19.864 -42.211 1.00 76.44 88 ASP A O 1
ATOM 657 N N . THR A 1 89 ? 23.580 20.363 -40.358 1.00 75.38 89 THR A N 1
ATOM 658 C CA . THR A 1 89 ? 24.631 21.113 -41.079 1.00 75.38 89 THR A CA 1
ATOM 659 C C . THR A 1 89 ? 25.500 20.247 -41.996 1.00 75.38 89 THR A C 1
ATOM 661 O O . THR A 1 89 ? 26.054 20.753 -42.975 1.00 75.38 89 THR A O 1
ATOM 664 N N . THR A 1 90 ? 25.635 18.944 -41.726 1.00 65.88 90 THR A N 1
ATOM 665 C CA . THR A 1 90 ? 26.319 18.014 -42.643 1.00 65.88 90 THR A CA 1
ATOM 666 C C . THR A 1 90 ? 25.430 17.604 -43.816 1.00 65.88 90 THR A C 1
ATOM 668 O O . THR A 1 90 ? 25.947 17.469 -44.923 1.00 65.88 90 THR A O 1
ATOM 671 N N . CYS A 1 91 ? 24.110 17.523 -43.628 1.00 58.31 91 CYS A N 1
ATOM 672 C CA . CYS A 1 91 ? 23.144 17.234 -44.692 1.00 58.31 91 CYS A CA 1
ATOM 673 C C . CYS A 1 91 ? 23.090 18.352 -45.757 1.00 58.31 91 CYS A C 1
ATOM 675 O O . CYS A 1 91 ? 23.135 18.070 -46.957 1.00 58.31 91 CYS A O 1
ATOM 677 N N . GLU A 1 92 ? 23.127 19.631 -45.352 1.00 59.28 92 GLU A N 1
ATOM 678 C CA . GLU A 1 92 ? 23.280 20.738 -46.315 1.00 59.28 92 GLU A CA 1
ATOM 679 C C . GLU A 1 92 ? 24.628 20.681 -47.050 1.00 59.28 92 GLU A C 1
ATOM 681 O O . GLU A 1 92 ? 24.712 20.986 -48.243 1.00 59.28 92 GLU A O 1
ATOM 686 N N . ARG A 1 93 ? 25.692 20.226 -46.376 1.00 53.31 93 ARG A N 1
ATOM 687 C CA . ARG A 1 93 ? 27.030 20.120 -46.972 1.00 53.31 93 ARG A CA 1
ATOM 688 C C . ARG A 1 93 ? 27.140 18.973 -47.979 1.00 53.31 93 ARG A C 1
ATOM 690 O O . ARG A 1 93 ? 27.863 19.117 -48.961 1.00 53.31 93 ARG A O 1
ATOM 697 N N . GLU A 1 94 ? 26.400 17.878 -47.810 1.00 49.19 94 GLU A N 1
ATOM 698 C CA . GLU A 1 94 ? 26.363 16.782 -48.791 1.00 49.19 94 GLU A CA 1
ATOM 699 C C . GLU A 1 94 ? 25.618 17.150 -50.081 1.00 49.19 94 GLU A C 1
ATOM 701 O O . GLU A 1 94 ? 25.996 16.670 -51.151 1.00 49.19 94 GLU A O 1
ATOM 706 N N . SER A 1 95 ? 24.674 18.099 -50.038 1.00 52.50 95 SER A N 1
ATOM 707 C CA . SER A 1 95 ? 24.090 18.670 -51.264 1.00 52.50 95 SER A CA 1
ATOM 708 C C . SER A 1 95 ? 25.114 19.447 -52.113 1.00 52.50 95 SER A C 1
ATOM 710 O O . SER A 1 95 ? 24.963 19.549 -53.330 1.00 52.50 95 SER A O 1
ATOM 712 N N . PHE A 1 96 ? 26.203 19.925 -51.494 1.00 48.53 96 PHE A N 1
ATOM 713 C CA . PHE A 1 96 ? 27.291 20.655 -52.154 1.00 48.53 96 PHE A CA 1
ATOM 714 C C . PHE A 1 96 ? 28.510 19.769 -52.483 1.00 48.53 96 PHE A C 1
ATOM 716 O O . PHE A 1 96 ? 29.283 20.076 -53.389 1.00 48.53 96 PHE A O 1
ATOM 723 N N . VAL A 1 97 ? 28.702 18.655 -51.764 1.00 48.44 97 VAL A N 1
ATOM 724 C CA . VAL A 1 97 ? 29.893 17.782 -51.874 1.00 48.44 97 VAL A CA 1
ATOM 725 C C . VAL A 1 97 ? 29.635 16.505 -52.687 1.00 48.44 97 VAL A C 1
ATOM 727 O O . VAL A 1 97 ? 30.581 15.774 -52.991 1.00 48.44 97 VAL A O 1
ATOM 730 N N . ASN A 1 98 ? 28.418 16.306 -53.205 1.00 44.81 98 ASN A N 1
ATOM 731 C CA . ASN A 1 98 ? 28.130 15.255 -54.192 1.00 44.81 98 ASN A CA 1
ATOM 732 C C . ASN A 1 98 ? 28.831 15.464 -55.562 1.00 44.81 98 ASN A C 1
ATOM 734 O O . ASN A 1 98 ? 28.548 14.756 -56.523 1.00 44.81 98 ASN A O 1
ATOM 738 N N . SER A 1 99 ? 29.771 16.417 -55.658 1.00 46.56 99 SER A N 1
ATOM 739 C CA . SER A 1 99 ? 30.663 16.593 -56.807 1.00 46.56 99 SER A CA 1
ATOM 740 C C . SER A 1 99 ? 32.142 16.249 -56.548 1.00 46.56 99 SER A C 1
ATOM 742 O O . SER A 1 99 ? 32.873 16.203 -57.533 1.00 46.56 99 SER A O 1
ATOM 744 N N . CYS A 1 100 ? 32.626 16.004 -55.312 1.00 46.28 100 CYS A N 1
ATOM 745 C CA . CYS A 1 100 ? 34.091 15.901 -55.109 1.00 46.28 100 CYS A CA 1
ATOM 746 C C . CYS A 1 100 ? 34.678 14.888 -54.106 1.00 46.28 100 CYS A C 1
ATOM 748 O O . CYS A 1 100 ? 35.887 14.684 -54.183 1.00 46.28 100 CYS A O 1
ATOM 750 N N . VAL A 1 101 ? 33.965 14.242 -53.172 1.00 45.88 101 VAL A N 1
ATOM 751 C CA . VAL A 1 101 ? 34.684 13.483 -52.112 1.00 45.88 101 VAL A CA 1
ATOM 752 C C . VAL A 1 101 ? 34.044 12.134 -51.789 1.00 45.88 101 VAL A C 1
ATOM 754 O O . VAL A 1 101 ? 33.478 11.943 -50.723 1.00 45.88 101 VAL A O 1
ATOM 757 N N . PHE A 1 102 ? 34.202 11.157 -52.689 1.00 39.66 102 PHE A N 1
ATOM 758 C CA . PHE A 1 102 ? 33.848 9.751 -52.418 1.00 39.66 102 PHE A CA 1
ATOM 759 C C . PHE A 1 102 ? 35.058 8.860 -52.065 1.00 39.66 102 PHE A C 1
ATOM 761 O O . PHE A 1 102 ? 34.941 7.642 -52.022 1.00 39.66 102 PHE A O 1
ATOM 768 N N . VAL A 1 103 ? 36.241 9.437 -51.802 1.00 43.97 103 VAL A N 1
ATOM 769 C CA . VAL A 1 103 ? 37.483 8.653 -51.582 1.00 43.97 103 VAL A CA 1
ATOM 770 C C . VAL A 1 103 ? 38.100 8.840 -50.181 1.00 43.97 103 VAL A C 1
ATOM 772 O O . VAL A 1 103 ? 38.980 8.084 -49.792 1.00 43.97 103 VAL A O 1
ATOM 775 N N . GLY A 1 104 ? 37.618 9.784 -49.361 1.00 39.94 104 GLY A N 1
ATOM 776 C CA . GLY A 1 104 ? 38.248 10.106 -48.065 1.00 39.94 104 GLY A CA 1
ATOM 777 C C . GLY A 1 104 ? 37.613 9.503 -46.801 1.00 39.94 104 GLY A C 1
ATOM 778 O O . GLY A 1 104 ? 38.266 9.458 -45.763 1.00 39.94 104 GLY A O 1
ATOM 779 N N . LEU A 1 105 ? 36.358 9.041 -46.849 1.00 39.19 105 LEU A N 1
ATOM 780 C CA . LEU A 1 105 ? 35.554 8.782 -45.639 1.00 39.19 105 LEU A CA 1
ATOM 781 C C . LEU A 1 105 ? 35.588 7.324 -45.135 1.00 39.19 105 LEU A C 1
ATOM 783 O O . LEU A 1 105 ? 34.844 6.964 -44.232 1.00 39.19 105 LEU A O 1
ATOM 787 N N . ALA A 1 106 ? 36.461 6.477 -45.686 1.00 40.44 106 ALA A N 1
ATOM 788 C CA . ALA A 1 106 ? 36.633 5.096 -45.217 1.00 40.44 106 ALA A CA 1
ATOM 789 C C . ALA A 1 106 ? 37.770 4.933 -44.185 1.00 40.44 106 ALA A C 1
ATOM 791 O O . ALA A 1 106 ? 37.865 3.891 -43.544 1.00 40.44 106 ALA A O 1
ATOM 792 N N . ALA A 1 107 ? 38.619 5.950 -43.987 1.00 42.56 107 ALA A N 1
ATOM 793 C CA . ALA A 1 107 ? 39.803 5.852 -43.122 1.00 42.56 107 ALA A CA 1
ATOM 794 C C . ALA A 1 107 ? 39.636 6.475 -41.720 1.00 42.56 107 ALA A C 1
ATOM 796 O O . ALA A 1 107 ? 40.487 6.266 -40.862 1.00 42.56 107 ALA A O 1
ATOM 797 N N . ALA A 1 108 ? 38.546 7.204 -41.454 1.00 42.34 108 ALA A N 1
ATOM 798 C CA . ALA A 1 108 ? 38.314 7.884 -40.169 1.00 42.34 108 ALA A CA 1
ATOM 799 C C . ALA A 1 108 ? 37.336 7.150 -39.226 1.00 42.34 108 ALA A C 1
ATOM 801 O O . ALA A 1 108 ? 36.996 7.671 -38.169 1.00 42.34 108 ALA A O 1
ATOM 802 N N . ALA A 1 109 ? 36.880 5.945 -39.589 1.00 44.00 109 ALA A N 1
ATOM 803 C CA . ALA A 1 109 ? 35.942 5.149 -38.787 1.00 44.00 109 ALA A CA 1
ATOM 804 C C . ALA A 1 109 ? 36.620 4.075 -37.908 1.00 44.00 109 ALA A C 1
ATOM 806 O O . ALA A 1 109 ? 35.933 3.332 -37.213 1.00 44.00 109 ALA A O 1
ATOM 807 N N . ALA A 1 110 ? 37.955 3.977 -37.930 1.00 41.66 110 ALA A N 1
ATOM 808 C CA . ALA A 1 110 ? 38.699 2.912 -37.249 1.00 41.66 110 ALA A CA 1
ATOM 809 C C . ALA A 1 110 ? 39.237 3.285 -35.854 1.00 41.66 110 ALA A C 1
ATOM 811 O O . ALA A 1 110 ? 39.866 2.444 -35.221 1.00 41.66 110 ALA A O 1
ATOM 812 N N . ASP A 1 111 ? 38.980 4.500 -35.359 1.00 43.62 111 ASP A N 1
ATOM 813 C CA . ASP A 1 111 ? 39.475 4.951 -34.046 1.00 43.62 111 ASP A CA 1
ATOM 814 C C . ASP A 1 111 ? 38.393 5.699 -33.244 1.00 43.62 111 ASP A C 1
ATOM 816 O O . ASP A 1 111 ? 38.620 6.736 -32.622 1.00 43.62 111 ASP A O 1
ATOM 820 N N . ALA A 1 112 ? 37.157 5.190 -33.301 1.00 42.25 112 ALA A N 1
ATOM 821 C CA . ALA A 1 112 ? 36.080 5.661 -32.440 1.00 42.25 112 ALA A CA 1
ATOM 822 C C . ALA A 1 112 ? 36.233 5.012 -31.049 1.00 42.25 112 ALA A C 1
ATOM 824 O O . ALA A 1 112 ? 36.103 3.788 -30.934 1.00 42.25 112 ALA A O 1
ATOM 825 N N . PRO A 1 113 ? 36.498 5.786 -29.979 1.00 45.12 113 PRO A N 1
ATOM 826 C CA . PRO A 1 113 ? 36.600 5.244 -28.635 1.00 45.12 113 PRO A CA 1
ATOM 827 C C . PRO A 1 113 ? 35.252 4.641 -28.239 1.00 45.12 113 PRO A C 1
ATOM 829 O O . PRO A 1 113 ? 34.240 5.333 -28.165 1.00 45.12 113 PRO A O 1
ATOM 832 N N . VAL A 1 114 ? 35.273 3.326 -28.027 1.00 53.84 114 VAL A N 1
ATOM 833 C CA . VAL A 1 114 ? 34.279 2.475 -27.366 1.00 53.84 114 VAL A CA 1
ATOM 834 C C . VAL A 1 114 ? 33.150 3.274 -26.689 1.00 53.84 114 VAL A C 1
ATOM 836 O O . VAL A 1 114 ? 33.292 3.778 -25.575 1.00 53.84 114 VAL A O 1
ATOM 839 N N . ALA A 1 115 ? 32.001 3.361 -27.365 1.00 50.28 115 ALA A N 1
ATOM 840 C CA . ALA A 1 115 ? 30.780 4.045 -26.927 1.00 50.28 115 ALA A CA 1
ATOM 841 C C . ALA A 1 115 ? 30.045 3.329 -25.764 1.00 50.28 115 ALA A C 1
ATOM 843 O O . ALA A 1 115 ? 28.821 3.245 -25.743 1.00 50.28 115 ALA A O 1
ATOM 844 N N . GLN A 1 116 ? 30.777 2.797 -24.780 1.00 52.06 116 GLN A N 1
ATOM 845 C CA . GLN A 1 116 ? 30.229 2.145 -23.582 1.00 52.06 116 GLN A CA 1
ATOM 846 C C . GLN A 1 116 ? 29.841 3.059 -22.389 1.00 52.06 116 GLN A C 1
ATOM 848 O O . GLN A 1 116 ? 29.051 2.593 -21.568 1.00 52.06 116 GLN A O 1
ATOM 853 N N . PRO A 1 117 ? 30.278 4.331 -22.229 1.00 56.56 117 PRO A N 1
ATOM 854 C CA . PRO A 1 117 ? 30.008 5.067 -20.984 1.00 56.56 117 PRO A CA 1
ATOM 855 C C . PRO A 1 117 ? 28.570 5.603 -20.855 1.00 56.56 117 PRO A C 1
ATOM 857 O O . PRO A 1 117 ? 28.147 5.942 -19.750 1.00 56.56 117 PRO A O 1
ATOM 860 N N . ALA A 1 118 ? 27.807 5.686 -21.951 1.00 62.72 118 ALA A N 1
ATOM 861 C CA . ALA A 1 118 ? 26.436 6.206 -21.926 1.00 62.72 118 ALA A CA 1
ATOM 862 C C . ALA A 1 118 ? 25.438 5.195 -21.328 1.00 62.72 118 ALA A C 1
ATOM 864 O O . ALA A 1 118 ? 24.660 5.547 -20.443 1.00 62.72 118 ALA A O 1
ATOM 865 N N . ALA A 1 119 ? 25.531 3.922 -21.729 1.00 70.88 119 ALA A N 1
ATOM 866 C CA . ALA A 1 119 ? 24.632 2.865 -21.260 1.00 70.88 119 ALA A CA 1
ATOM 867 C C . ALA A 1 119 ? 24.798 2.567 -19.757 1.00 70.88 119 ALA A C 1
ATOM 869 O O . ALA A 1 119 ? 23.815 2.351 -19.049 1.00 70.88 119 ALA A O 1
ATOM 870 N N . GLU A 1 120 ? 26.029 2.611 -19.232 1.00 71.94 120 GLU A N 1
ATOM 871 C CA . GLU A 1 120 ? 26.261 2.463 -17.787 1.00 71.94 120 GLU A CA 1
ATOM 872 C C . GLU A 1 120 ? 25.654 3.614 -16.976 1.00 71.94 120 GLU A C 1
ATOM 874 O O . GLU A 1 120 ? 25.210 3.415 -15.842 1.00 71.94 120 GLU A O 1
ATOM 879 N N . HIS A 1 121 ? 25.630 4.823 -17.539 1.00 67.81 121 HIS A N 1
ATOM 880 C CA . HIS A 1 121 ? 25.037 5.976 -16.875 1.00 67.81 121 HIS A CA 1
ATOM 881 C C . HIS A 1 121 ? 23.509 5.915 -16.859 1.00 67.81 121 HIS A C 1
ATOM 883 O O . HIS A 1 121 ? 22.922 6.178 -15.810 1.00 67.81 121 HIS A O 1
ATOM 889 N N . GLU A 1 122 ? 22.876 5.498 -17.957 1.00 72.69 122 GLU A N 1
ATOM 890 C CA . GLU A 1 122 ? 21.424 5.269 -18.018 1.00 72.69 122 GLU A CA 1
ATOM 891 C C . GLU A 1 122 ? 20.975 4.151 -17.068 1.00 72.69 122 GLU A C 1
ATOM 893 O O . GLU A 1 122 ? 19.990 4.295 -16.342 1.00 72.69 122 GLU A O 1
ATOM 898 N N . ALA A 1 123 ? 21.737 3.057 -16.985 1.00 69.31 123 ALA A N 1
ATOM 899 C CA . ALA A 1 123 ? 21.447 1.984 -16.037 1.00 69.31 123 ALA A CA 1
ATOM 900 C C . ALA A 1 123 ? 21.501 2.476 -14.577 1.00 69.31 123 ALA A C 1
ATOM 902 O O . ALA A 1 123 ? 20.679 2.077 -13.750 1.00 69.31 123 ALA A O 1
ATOM 903 N N . ARG A 1 124 ? 22.434 3.382 -14.249 1.00 72.94 124 ARG A N 1
ATOM 904 C CA . ARG A 1 124 ? 22.561 3.954 -12.897 1.00 72.94 124 ARG A CA 1
ATOM 905 C C . ARG A 1 124 ? 21.414 4.897 -12.539 1.00 72.94 124 ARG A C 1
ATOM 907 O O . ARG A 1 124 ? 20.968 4.863 -11.394 1.00 72.94 124 ARG A O 1
ATOM 914 N N . THR A 1 125 ? 20.935 5.715 -13.475 1.00 74.25 125 THR A N 1
ATOM 915 C CA . THR A 1 125 ? 19.809 6.631 -13.220 1.00 74.25 125 THR A CA 1
ATOM 916 C C . THR A 1 125 ? 18.489 5.879 -13.090 1.00 74.25 125 THR A C 1
ATOM 918 O O . THR A 1 125 ? 17.695 6.190 -12.206 1.00 74.25 125 THR A O 1
ATOM 921 N N . LEU A 1 126 ? 18.275 4.833 -13.892 1.00 67.62 126 LEU A N 1
ATOM 922 C CA . LEU A 1 126 ? 17.116 3.953 -13.734 1.00 67.62 126 LEU A CA 1
ATOM 923 C C . LEU A 1 126 ? 17.145 3.220 -12.388 1.00 67.62 126 LEU A C 1
ATOM 925 O O . LEU A 1 126 ? 16.121 3.122 -11.710 1.00 67.62 126 LEU A O 1
ATOM 929 N N . LEU A 1 127 ? 18.316 2.754 -11.950 1.00 69.56 127 LEU A N 1
ATOM 930 C CA . LEU A 1 127 ? 18.449 2.081 -10.659 1.00 69.56 127 LEU A CA 1
ATOM 931 C C . LEU A 1 127 ? 18.211 3.042 -9.481 1.00 69.56 127 LEU A C 1
ATOM 933 O O . LEU A 1 127 ? 17.489 2.695 -8.551 1.00 69.56 127 LEU A O 1
ATOM 937 N N . SER A 1 128 ? 18.734 4.272 -9.519 1.00 75.62 128 SER A N 1
ATOM 938 C CA . SER A 1 128 ? 18.463 5.255 -8.458 1.00 75.62 128 SER A CA 1
ATOM 939 C C . SER A 1 128 ? 16.994 5.699 -8.436 1.00 75.62 128 SER A C 1
ATOM 941 O O . SER A 1 128 ? 16.404 5.839 -7.361 1.00 75.62 128 SER A O 1
ATOM 943 N N . PHE A 1 129 ? 16.368 5.849 -9.604 1.00 72.56 129 PHE A N 1
ATOM 944 C CA . PHE A 1 129 ? 14.951 6.188 -9.718 1.00 72.56 129 PHE A CA 1
ATOM 945 C C . PHE A 1 129 ? 14.041 5.072 -9.189 1.00 72.56 129 PHE A C 1
ATOM 947 O O . PHE A 1 129 ? 13.138 5.322 -8.394 1.00 72.56 129 PHE A O 1
ATOM 954 N N . THR A 1 130 ? 14.300 3.820 -9.570 1.00 70.56 130 THR A N 1
ATOM 955 C CA . THR A 1 130 ? 13.528 2.671 -9.067 1.00 70.56 130 THR A CA 1
ATOM 956 C C . THR A 1 130 ? 13.681 2.500 -7.559 1.00 70.56 130 THR A C 1
ATOM 958 O O . THR A 1 130 ? 12.690 2.255 -6.873 1.00 70.56 130 THR A O 1
ATOM 961 N N . LEU A 1 131 ? 14.886 2.699 -7.020 1.00 72.31 131 LEU A N 1
ATOM 962 C CA . LEU A 1 131 ? 15.141 2.576 -5.587 1.00 72.31 131 LEU A CA 1
ATOM 963 C C . LEU A 1 131 ? 14.453 3.688 -4.778 1.00 72.31 131 LEU A C 1
ATOM 965 O O . LEU A 1 131 ? 13.844 3.417 -3.747 1.00 72.31 131 LEU A O 1
ATOM 969 N N . THR A 1 132 ? 14.480 4.930 -5.269 1.00 75.06 132 THR A N 1
ATOM 970 C CA . THR A 1 132 ? 13.755 6.049 -4.640 1.00 75.06 132 THR A CA 1
ATOM 971 C C . THR A 1 132 ? 12.239 5.865 -4.708 1.00 75.06 132 THR A C 1
ATOM 973 O O . THR A 1 132 ? 11.557 6.064 -3.701 1.00 75.06 132 THR A O 1
ATOM 976 N N . ALA A 1 133 ? 11.705 5.408 -5.844 1.00 71.69 133 ALA A N 1
ATOM 977 C CA . ALA A 1 133 ? 10.291 5.064 -5.978 1.00 71.69 133 ALA A CA 1
ATOM 978 C C . ALA A 1 133 ? 9.880 3.928 -5.022 1.00 71.69 133 ALA A C 1
ATOM 980 O O . ALA A 1 133 ? 8.837 4.023 -4.372 1.00 71.69 133 ALA A O 1
ATOM 981 N N . ALA A 1 134 ? 10.716 2.893 -4.882 1.00 67.75 134 ALA A N 1
ATOM 982 C CA . ALA A 1 134 ? 10.492 1.795 -3.947 1.00 67.75 134 ALA A CA 1
ATOM 983 C C . ALA A 1 134 ? 10.475 2.278 -2.486 1.00 67.75 134 ALA A C 1
ATOM 985 O O . ALA A 1 134 ? 9.537 1.954 -1.759 1.00 67.75 134 ALA A O 1
ATOM 986 N N . CYS A 1 135 ? 11.429 3.121 -2.071 1.00 72.06 135 CYS A N 1
ATOM 987 C CA . CYS A 1 135 ? 11.442 3.714 -0.727 1.00 72.06 135 CYS A CA 1
ATOM 988 C C . CYS A 1 135 ? 10.193 4.570 -0.449 1.00 72.06 135 CYS A C 1
ATOM 990 O O . CYS A 1 135 ? 9.608 4.489 0.631 1.00 72.06 135 CYS A O 1
ATOM 992 N N . LEU A 1 136 ? 9.736 5.373 -1.417 1.00 71.31 136 LEU A N 1
ATOM 993 C CA . LEU A 1 136 ? 8.512 6.170 -1.260 1.00 71.31 136 LEU A CA 1
ATOM 994 C C . LEU A 1 136 ? 7.262 5.290 -1.138 1.00 71.31 136 LEU A C 1
ATOM 996 O O . LEU A 1 136 ? 6.401 5.548 -0.291 1.00 71.31 136 LEU A O 1
ATOM 1000 N N . ALA A 1 137 ? 7.168 4.236 -1.953 1.00 62.97 137 ALA A N 1
ATOM 1001 C CA . ALA A 1 137 ? 6.082 3.268 -1.871 1.00 62.97 137 ALA A CA 1
ATOM 1002 C C . ALA A 1 137 ? 6.072 2.564 -0.505 1.00 62.97 137 ALA A C 1
ATOM 1004 O O . ALA A 1 137 ? 5.018 2.459 0.128 1.00 62.97 137 ALA A O 1
ATOM 1005 N N . GLN A 1 138 ? 7.240 2.153 -0.008 1.00 67.75 138 GLN A N 1
ATOM 1006 C CA . GLN A 1 138 ? 7.380 1.491 1.286 1.00 67.75 138 GLN A CA 1
ATOM 1007 C C . GLN A 1 138 ? 6.971 2.408 2.449 1.00 67.75 138 GLN A C 1
ATOM 1009 O O . GLN A 1 138 ? 6.174 2.003 3.297 1.00 67.75 138 GLN A O 1
ATOM 1014 N N . MET A 1 139 ? 7.360 3.687 2.415 1.00 73.81 139 MET A N 1
ATOM 1015 C CA . MET A 1 139 ? 6.901 4.701 3.373 1.00 73.81 139 MET A CA 1
ATOM 1016 C C . MET A 1 139 ? 5.376 4.877 3.371 1.00 73.81 139 MET A C 1
ATOM 1018 O O . MET A 1 139 ? 4.757 5.025 4.430 1.00 73.81 139 MET A O 1
ATOM 1022 N N . PHE A 1 140 ? 4.737 4.834 2.198 1.00 70.69 140 PHE A N 1
ATOM 1023 C CA . PHE A 1 140 ? 3.279 4.911 2.095 1.00 70.69 140 PHE A CA 1
ATOM 1024 C C . PHE A 1 140 ? 2.600 3.674 2.702 1.00 70.69 140 PHE A C 1
ATOM 1026 O O . PHE A 1 140 ? 1.623 3.800 3.451 1.00 70.69 140 PHE A O 1
ATOM 1033 N N . PHE A 1 141 ? 3.152 2.487 2.437 1.00 65.94 141 PHE A N 1
ATOM 1034 C CA . PHE A 1 141 ? 2.694 1.226 3.018 1.00 65.94 141 PHE A CA 1
ATOM 1035 C C . PHE A 1 141 ? 2.834 1.204 4.540 1.00 65.94 141 PHE A C 1
ATOM 1037 O O . PHE A 1 141 ? 1.868 0.875 5.229 1.00 65.94 141 PHE A O 1
ATOM 1044 N N . LEU A 1 142 ? 3.980 1.623 5.084 1.00 69.69 142 LEU A N 1
ATOM 1045 C CA . LEU A 1 142 ? 4.204 1.711 6.529 1.00 69.69 142 LEU A CA 1
ATOM 1046 C C . LEU A 1 142 ? 3.207 2.661 7.200 1.00 69.69 142 LEU A C 1
ATOM 1048 O O . LEU A 1 142 ? 2.672 2.351 8.265 1.00 69.69 142 LEU A O 1
ATOM 1052 N N . ARG A 1 143 ? 2.877 3.788 6.555 1.00 74.75 143 ARG A N 1
ATOM 1053 C CA . ARG A 1 143 ? 1.888 4.744 7.075 1.00 74.75 143 ARG A CA 1
ATOM 1054 C C . ARG A 1 143 ? 0.480 4.149 7.120 1.00 74.75 143 ARG A C 1
ATOM 1056 O O . ARG A 1 143 ? -0.251 4.360 8.089 1.00 74.75 143 ARG A O 1
ATOM 1063 N N . ARG A 1 144 ? 0.097 3.385 6.091 1.00 69.62 144 ARG A N 1
ATOM 1064 C CA . ARG A 1 144 ? -1.190 2.673 6.050 1.00 69.62 144 ARG A CA 1
ATOM 1065 C C . ARG A 1 144 ? -1.248 1.533 7.063 1.00 69.62 144 ARG A C 1
ATOM 1067 O O . ARG A 1 144 ? -2.245 1.432 7.774 1.00 69.62 144 ARG A O 1
ATOM 1074 N N . LEU A 1 145 ? -0.183 0.744 7.189 1.00 66.56 145 LEU A N 1
ATOM 1075 C CA . LEU A 1 145 ? -0.068 -0.309 8.201 1.00 66.56 145 LEU A CA 1
ATOM 1076 C C . LEU A 1 145 ? -0.150 0.260 9.620 1.00 66.56 145 LEU A C 1
ATOM 1078 O O . LEU A 1 145 ? -0.896 -0.269 10.438 1.00 66.56 145 LEU A O 1
ATOM 1082 N N . GLY A 1 146 ? 0.529 1.376 9.896 1.00 70.62 146 GLY A N 1
ATOM 1083 C CA . GLY A 1 146 ? 0.448 2.065 11.186 1.00 70.62 146 GLY A CA 1
ATOM 1084 C C . GLY A 1 146 ? -0.977 2.509 11.534 1.00 70.62 146 GLY A C 1
ATOM 1085 O O . GLY A 1 146 ? -1.430 2.299 12.658 1.00 70.62 146 GLY A O 1
ATOM 1086 N N . ALA A 1 147 ? -1.724 3.046 10.562 1.00 70.44 147 ALA A N 1
ATOM 1087 C CA . ALA A 1 147 ? -3.122 3.429 10.768 1.00 70.44 147 ALA A CA 1
ATOM 1088 C C . ALA A 1 147 ? -4.026 2.220 11.079 1.00 70.44 147 ALA A C 1
ATOM 1090 O O . ALA A 1 147 ? -4.856 2.293 11.987 1.00 70.44 147 ALA A O 1
ATOM 1091 N N . VAL A 1 148 ? -3.845 1.104 10.363 1.00 72.00 148 VAL A N 1
ATOM 1092 C CA . VAL A 1 148 ? -4.607 -0.137 10.587 1.00 72.00 148 VAL A CA 1
ATOM 1093 C C . VAL A 1 148 ? -4.261 -0.760 11.941 1.00 72.00 148 VAL A C 1
ATOM 1095 O O . VAL A 1 148 ? -5.163 -1.124 12.691 1.00 72.00 148 VAL A O 1
ATOM 1098 N N . LEU A 1 149 ? -2.976 -0.820 12.304 1.00 68.69 149 LEU A N 1
ATOM 1099 C CA . LEU A 1 149 ? -2.530 -1.313 13.610 1.00 68.69 149 LEU A CA 1
ATOM 1100 C C . LEU A 1 149 ? -3.098 -0.466 14.756 1.00 68.69 149 LEU A C 1
ATOM 1102 O O . LEU A 1 149 ? -3.579 -1.021 15.742 1.00 68.69 149 LEU A O 1
ATOM 1106 N N . GLY A 1 150 ? -3.125 0.861 14.605 1.00 71.62 150 GLY A N 1
ATOM 1107 C CA . GLY A 1 150 ? -3.739 1.758 15.584 1.00 71.62 150 GLY A CA 1
ATOM 1108 C C . GLY A 1 150 ? -5.252 1.551 15.731 1.00 71.62 150 GLY A C 1
ATOM 1109 O O . GLY A 1 150 ? -5.784 1.621 16.839 1.00 71.62 150 GLY A O 1
ATOM 1110 N N . GLN A 1 151 ? -5.965 1.256 14.639 1.00 75.69 151 GLN A N 1
ATOM 1111 C CA . GLN A 1 151 ? -7.385 0.888 14.700 1.00 75.69 151 GLN A CA 1
ATOM 1112 C C . GLN A 1 151 ? -7.591 -0.463 15.393 1.00 75.69 151 GLN A C 1
ATOM 1114 O O . GLN A 1 151 ? -8.462 -0.580 16.255 1.00 75.69 151 GLN A O 1
ATOM 1119 N N . LEU A 1 152 ? -6.762 -1.456 15.067 1.00 70.88 152 LEU A N 1
ATOM 1120 C CA . LEU A 1 152 ? -6.819 -2.793 15.652 1.00 70.88 152 LEU A CA 1
ATOM 1121 C C . LEU A 1 152 ? -6.555 -2.758 17.163 1.00 70.88 152 LEU A C 1
ATOM 1123 O O . LEU A 1 152 ? -7.253 -3.413 17.936 1.00 70.88 152 LEU A O 1
ATOM 1127 N N . GLU A 1 153 ? -5.625 -1.914 17.608 1.00 75.50 153 GLU A N 1
ATOM 1128 C CA . GLU A 1 153 ? -5.361 -1.696 19.028 1.00 75.50 153 GLU A CA 1
ATOM 1129 C C . GLU A 1 153 ? -6.566 -1.076 19.752 1.00 75.50 153 GLU A C 1
ATOM 1131 O O . GLU A 1 153 ? -6.971 -1.579 20.803 1.00 75.50 153 GLU A O 1
ATOM 1136 N N . ARG A 1 154 ? -7.202 -0.045 19.176 1.00 77.38 154 ARG A N 1
ATOM 1137 C CA . ARG A 1 154 ? -8.418 0.562 19.750 1.00 77.38 154 ARG A CA 1
ATOM 1138 C C . ARG A 1 154 ? -9.559 -0.446 19.860 1.00 77.38 154 ARG A C 1
ATOM 1140 O O . ARG A 1 154 ? -10.237 -0.472 20.886 1.00 77.38 154 ARG A O 1
ATOM 1147 N N . MET A 1 155 ? -9.735 -1.295 18.846 1.00 75.81 155 MET A N 1
ATOM 1148 C CA . MET A 1 155 ? -10.723 -2.374 18.891 1.00 75.81 155 MET A CA 1
ATOM 1149 C C . MET A 1 155 ? -10.409 -3.370 20.013 1.00 75.81 155 MET A C 1
ATOM 1151 O O . MET A 1 155 ? -11.297 -3.662 20.809 1.00 75.81 155 MET A O 1
ATOM 1155 N N . SER A 1 156 ? -9.150 -3.795 20.164 1.00 78.50 156 SER A N 1
ATOM 1156 C CA . SER A 1 156 ? -8.757 -4.736 21.226 1.00 78.50 156 SER A CA 1
ATOM 1157 C C . SER A 1 156 ? -8.988 -4.188 22.641 1.00 78.50 156 SER A C 1
ATOM 1159 O O . SER A 1 156 ? -9.409 -4.914 23.541 1.00 78.50 156 SER A O 1
ATOM 1161 N N . VAL A 1 157 ? -8.777 -2.883 22.848 1.00 81.31 157 VAL A N 1
ATOM 1162 C CA . VAL A 1 157 ? -9.068 -2.228 24.132 1.00 81.31 157 VAL A CA 1
ATOM 1163 C C . VAL A 1 157 ? -10.578 -2.130 24.352 1.00 81.31 157 VAL A C 1
ATOM 1165 O O . VAL A 1 157 ? -11.050 -2.369 25.464 1.00 81.31 157 VAL A O 1
ATOM 1168 N N . SER A 1 158 ? -11.344 -1.821 23.300 1.00 84.75 158 SER A N 1
ATOM 1169 C CA . SER A 1 158 ? -12.807 -1.768 23.379 1.00 84.75 158 SER A CA 1
ATOM 1170 C C . SER A 1 158 ? -13.425 -3.135 23.684 1.00 84.75 158 SER A C 1
ATOM 1172 O O . SER A 1 158 ? -14.346 -3.218 24.491 1.00 84.75 158 SER A O 1
ATOM 1174 N N . GLU A 1 159 ? -12.865 -4.213 23.131 1.00 84.56 159 GLU A N 1
ATOM 1175 C CA . GLU A 1 159 ? -13.271 -5.587 23.417 1.00 84.56 159 GLU A CA 1
ATOM 1176 C C . GLU A 1 159 ? -12.993 -5.943 24.881 1.00 84.56 159 GLU A C 1
ATOM 1178 O O . GLU A 1 159 ? -13.876 -6.434 25.581 1.00 84.56 159 GLU A O 1
ATOM 1183 N N . ALA A 1 160 ? -11.805 -5.607 25.395 1.00 81.25 160 ALA A N 1
ATOM 1184 C CA . ALA A 1 160 ? -11.476 -5.818 26.802 1.00 81.25 160 ALA A CA 1
ATOM 1185 C C . ALA A 1 160 ? -12.402 -5.030 27.751 1.00 81.25 160 ALA A C 1
ATOM 1187 O O . ALA A 1 160 ? -12.750 -5.523 28.828 1.00 81.25 160 ALA A O 1
ATOM 1188 N N . ALA A 1 161 ? -12.816 -3.818 27.367 1.00 85.56 161 ALA A N 1
ATOM 1189 C CA . ALA A 1 161 ? -13.783 -3.023 28.122 1.00 85.56 161 ALA A CA 1
ATOM 1190 C C . ALA A 1 161 ? -15.191 -3.642 28.080 1.00 85.56 161 ALA A C 1
ATOM 1192 O O . ALA A 1 161 ? -15.814 -3.793 29.132 1.00 85.56 161 ALA A O 1
ATOM 1193 N N . MET A 1 162 ? -15.656 -4.074 26.903 1.00 79.75 162 MET A N 1
ATOM 1194 C CA . MET A 1 162 ? -16.938 -4.768 26.747 1.00 79.75 162 MET A CA 1
ATOM 1195 C C . MET A 1 162 ? -16.970 -6.078 27.539 1.00 79.75 162 MET A C 1
ATOM 1197 O O . MET A 1 162 ? -17.926 -6.324 28.266 1.00 79.75 162 MET A O 1
ATOM 1201 N N . LEU A 1 163 ? -15.904 -6.881 27.513 1.00 84.19 163 LEU A N 1
ATOM 1202 C CA . LEU A 1 163 ? -15.816 -8.110 28.309 1.00 84.19 163 LEU A CA 1
ATOM 1203 C C . LEU A 1 163 ? -15.888 -7.842 29.818 1.00 84.19 163 LEU A C 1
ATOM 1205 O O . LEU A 1 163 ? -16.477 -8.635 30.552 1.00 84.19 163 LEU A O 1
ATOM 1209 N N . LYS A 1 164 ? -15.323 -6.728 30.304 1.00 87.56 164 LYS A N 1
ATOM 1210 C CA . LYS A 1 164 ? -15.475 -6.319 31.710 1.00 87.56 164 LYS A CA 1
ATOM 1211 C C . LYS A 1 164 ? -16.910 -5.917 32.032 1.00 87.56 164 LYS A C 1
ATOM 1213 O O . LYS A 1 164 ? -17.414 -6.327 33.072 1.00 87.56 164 LYS A O 1
ATOM 1218 N N . GLN A 1 165 ? -17.566 -5.160 31.153 1.00 83.94 165 GLN A N 1
ATOM 1219 C CA . GLN A 1 165 ? -18.971 -4.781 31.329 1.00 83.94 165 GLN A CA 1
ATOM 1220 C C . GLN A 1 165 ? -19.888 -6.008 31.328 1.00 83.94 165 GLN A C 1
ATOM 1222 O O . GLN A 1 165 ? -20.715 -6.145 32.222 1.00 83.94 165 GLN A O 1
ATOM 1227 N N . VAL A 1 166 ? -19.684 -6.944 30.397 1.00 88.00 166 VAL A N 1
ATOM 1228 C CA . VAL A 1 166 ? -20.442 -8.200 30.327 1.00 88.00 166 VAL A CA 1
ATOM 1229 C C . VAL A 1 166 ? -20.223 -9.046 31.580 1.00 88.00 166 VAL A C 1
ATOM 1231 O O . VAL A 1 166 ? -21.192 -9.543 32.140 1.00 88.00 166 VAL A O 1
ATOM 1234 N N . LYS A 1 167 ? -18.987 -9.169 32.082 1.00 85.12 167 LYS A N 1
ATOM 1235 C CA . LYS A 1 167 ? -18.718 -9.878 33.348 1.00 85.12 167 LYS A CA 1
ATOM 1236 C C . LYS A 1 167 ? -19.338 -9.178 34.558 1.00 85.12 167 LYS A C 1
ATOM 1238 O O . LYS A 1 167 ? -19.852 -9.858 35.440 1.00 85.12 167 LYS A O 1
ATOM 1243 N N . GLY A 1 168 ? -19.312 -7.845 34.590 1.00 87.44 168 GLY A N 1
ATOM 1244 C CA . GLY A 1 168 ? -19.987 -7.048 35.614 1.00 87.44 168 GLY A CA 1
ATOM 1245 C C . GLY A 1 168 ? -21.489 -7.331 35.631 1.00 87.44 168 GLY A C 1
ATOM 1246 O O . GLY A 1 168 ? -22.019 -7.745 36.659 1.00 87.44 168 GLY A O 1
ATOM 1247 N N . LEU A 1 169 ? -22.141 -7.243 34.469 1.00 81.62 169 LEU A N 1
ATOM 1248 C CA . LEU A 1 169 ? -23.554 -7.591 34.307 1.00 81.62 169 LEU A CA 1
ATOM 1249 C C . LEU A 1 169 ? -23.834 -9.053 34.666 1.00 81.62 169 LEU A C 1
ATOM 1251 O O . LEU A 1 169 ? -24.782 -9.327 35.387 1.00 81.62 169 LEU A O 1
ATOM 1255 N N . GLN A 1 170 ? -23.006 -10.002 34.229 1.00 80.75 170 GLN A N 1
ATOM 1256 C CA . GLN A 1 170 ? -23.175 -11.416 34.567 1.00 80.75 170 GLN A CA 1
ATOM 1257 C C . GLN A 1 170 ? -23.085 -11.655 36.082 1.00 80.75 170 GLN A C 1
ATOM 1259 O O . GLN A 1 170 ? -23.841 -12.463 36.617 1.00 80.75 170 GLN A O 1
ATOM 1264 N N . SER A 1 171 ? -22.202 -10.937 36.785 1.00 81.38 171 SER A N 1
ATOM 1265 C CA . SER A 1 171 ? -22.101 -11.009 38.247 1.00 81.38 171 SER A CA 1
ATOM 1266 C C . SER A 1 171 ? -23.305 -10.380 38.957 1.00 81.38 171 SER A C 1
ATOM 1268 O O . SER A 1 171 ? -23.782 -10.939 39.942 1.00 81.38 171 SER A O 1
ATOM 1270 N N . GLU A 1 172 ? -23.855 -9.287 38.422 1.00 81.50 172 GLU A N 1
ATOM 1271 C CA . GLU A 1 172 ? -25.105 -8.677 38.891 1.00 81.50 172 GLU A CA 1
ATOM 1272 C C . GLU A 1 172 ? -26.297 -9.625 38.682 1.00 81.50 172 GLU A C 1
ATOM 1274 O O . GLU A 1 172 ? -27.052 -9.877 39.619 1.00 81.50 172 GLU A O 1
ATOM 1279 N N . TYR A 1 173 ? -26.420 -10.235 37.496 1.00 77.62 173 TYR A N 1
ATOM 1280 C CA . TYR A 1 173 ? -27.434 -11.252 37.199 1.00 77.62 173 TYR A CA 1
ATOM 1281 C C . TYR A 1 173 ? -27.304 -12.470 38.113 1.00 77.62 173 TYR A C 1
ATOM 1283 O O . TYR A 1 173 ? -28.308 -12.937 38.639 1.00 77.62 173 TYR A O 1
ATOM 1291 N N . ALA A 1 174 ? -26.090 -12.976 38.349 1.00 77.75 174 ALA A N 1
ATOM 1292 C CA . ALA A 1 174 ? -25.867 -14.084 39.275 1.00 77.75 174 ALA A CA 1
ATOM 1293 C C . ALA A 1 174 ? -26.260 -13.712 40.714 1.00 77.75 174 ALA A C 1
ATOM 1295 O O . ALA A 1 174 ? -26.819 -14.536 41.436 1.00 77.75 174 ALA A O 1
ATOM 1296 N N . ARG A 1 175 ? -26.021 -12.462 41.126 1.00 76.31 175 ARG A N 1
ATOM 1297 C CA . ARG A 1 175 ? -26.399 -11.954 42.449 1.00 76.31 175 ARG A CA 1
ATOM 1298 C C . ARG A 1 175 ? -27.916 -11.792 42.596 1.00 76.31 175 ARG A C 1
ATOM 1300 O O . ARG A 1 175 ? -28.448 -12.177 43.630 1.00 76.31 175 ARG A O 1
ATOM 1307 N N . MET A 1 176 ? -28.601 -11.294 41.564 1.00 73.31 176 MET A N 1
ATOM 1308 C CA . MET A 1 176 ? -30.068 -11.183 41.492 1.00 73.31 176 MET A CA 1
ATOM 1309 C C . MET A 1 176 ? -30.752 -12.558 41.407 1.00 73.31 176 MET A C 1
ATOM 1311 O O . MET A 1 176 ? -31.758 -12.798 42.064 1.00 73.31 176 MET A O 1
ATOM 1315 N N . ALA A 1 177 ? -30.199 -13.492 40.630 1.00 71.62 177 ALA A N 1
ATOM 1316 C CA . ALA A 1 177 ? -30.701 -14.862 40.543 1.00 71.62 177 ALA A CA 1
ATOM 1317 C C . ALA A 1 177 ? -30.475 -15.629 41.858 1.00 71.62 177 ALA A C 1
ATOM 1319 O O . ALA A 1 177 ? -31.354 -16.359 42.311 1.00 71.62 177 ALA A O 1
ATOM 1320 N N . GLY A 1 178 ? -29.325 -15.424 42.509 1.00 66.00 178 GLY A N 1
ATOM 1321 C CA . GLY A 1 178 ? -29.030 -15.984 43.828 1.00 66.00 178 GLY A CA 1
ATOM 1322 C C . GLY A 1 178 ? -29.909 -15.406 44.942 1.00 66.00 178 GLY A C 1
ATOM 1323 O O . GLY A 1 178 ? -30.338 -16.151 45.821 1.00 66.00 178 GLY A O 1
ATOM 1324 N N . SER A 1 179 ? -30.234 -14.109 44.899 1.00 59.72 179 SER A N 1
ATOM 1325 C CA . SER A 1 179 ? -31.151 -13.491 45.868 1.00 59.72 179 SER A CA 1
ATOM 1326 C C . SER A 1 179 ? -32.613 -13.882 45.630 1.00 59.72 179 SER A C 1
ATOM 1328 O O . SER A 1 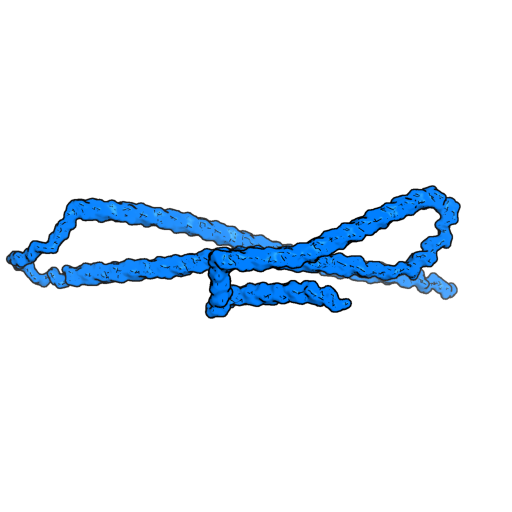179 ? -33.341 -14.097 46.598 1.00 59.72 179 SER A O 1
ATOM 1330 N N . ALA A 1 180 ? -33.033 -14.067 44.374 1.00 52.84 180 ALA A N 1
ATOM 1331 C CA . ALA A 1 180 ? -34.357 -14.591 44.037 1.00 52.84 180 ALA A CA 1
ATOM 1332 C C . ALA A 1 180 ? -34.533 -16.063 44.464 1.00 52.84 180 ALA A C 1
ATOM 1334 O O . ALA A 1 180 ? -35.603 -16.441 44.934 1.00 52.84 180 ALA A O 1
ATOM 1335 N N . GLY A 1 181 ? -33.476 -16.881 44.379 1.00 47.94 181 GLY A N 1
ATOM 1336 C CA . GLY A 1 181 ? -33.481 -18.266 44.869 1.00 47.94 181 GLY A CA 1
ATOM 1337 C C . GLY A 1 181 ? -33.520 -18.391 46.398 1.00 47.94 181 GLY A C 1
ATOM 1338 O O . GLY A 1 181 ? -34.133 -19.319 46.919 1.00 47.94 181 GLY A O 1
ATOM 1339 N N . ALA A 1 182 ? -32.934 -17.439 47.133 1.00 45.50 182 ALA A N 1
ATOM 1340 C CA . ALA A 1 182 ? -32.968 -17.420 48.600 1.00 45.50 182 ALA A CA 1
ATOM 1341 C C . ALA A 1 182 ? -34.322 -16.959 49.180 1.00 45.50 182 ALA A C 1
ATOM 1343 O O . ALA A 1 182 ? -34.636 -17.284 50.322 1.00 45.50 182 ALA A O 1
ATOM 1344 N N . ALA A 1 183 ? -35.143 -16.248 48.400 1.00 44.16 183 ALA A N 1
ATOM 1345 C CA . ALA A 1 183 ? -36.499 -15.849 48.790 1.00 44.16 183 ALA A CA 1
ATOM 1346 C C . ALA A 1 183 ? -37.582 -16.894 48.436 1.00 44.16 183 ALA A C 1
ATOM 1348 O O . ALA A 1 183 ? -38.734 -16.732 48.829 1.00 44.16 183 ALA A O 1
ATOM 1349 N N . GLY A 1 184 ? -37.233 -17.964 47.707 1.00 41.75 184 GLY A N 1
ATOM 1350 C CA . GLY A 1 184 ? -38.167 -19.012 47.263 1.00 41.75 184 GLY A CA 1
ATOM 1351 C C . GLY A 1 184 ? -38.215 -20.272 48.137 1.00 41.75 184 GLY A C 1
ATOM 1352 O O . GLY A 1 184 ? -38.991 -21.181 47.855 1.00 41.75 184 GLY A O 1
ATOM 1353 N N . GLY A 1 185 ? -37.400 -20.359 49.189 1.00 40.97 185 GLY A N 1
ATOM 1354 C CA . GLY A 1 185 ? -37.340 -21.520 50.078 1.00 40.97 185 GLY A CA 1
ATOM 1355 C C . GLY A 1 185 ? -38.145 -21.316 51.356 1.00 40.97 185 GLY A C 1
ATOM 1356 O O . GLY A 1 185 ? -37.552 -20.996 52.378 1.00 40.97 185 GLY A O 1
ATOM 1357 N N . THR A 1 186 ? -39.473 -21.451 51.286 1.00 41.19 186 THR A N 1
ATOM 1358 C CA . THR A 1 186 ? -40.403 -21.899 52.358 1.00 41.19 186 THR A CA 1
ATOM 1359 C C . THR A 1 186 ? -41.840 -21.616 51.913 1.00 41.19 186 THR A C 1
ATOM 1361 O O . THR A 1 186 ? -42.493 -20.680 52.360 1.00 41.19 186 THR A O 1
ATOM 1364 N N . ALA A 1 187 ? -42.344 -22.429 50.990 1.00 40.41 187 ALA A N 1
ATOM 1365 C CA . ALA A 1 187 ? -43.755 -22.428 50.617 1.00 40.41 187 ALA A CA 1
ATOM 1366 C C . ALA A 1 187 ? -44.316 -23.853 50.676 1.00 40.41 187 ALA A C 1
ATOM 1368 O O . ALA A 1 187 ? -44.896 -24.322 49.708 1.00 40.41 187 ALA A O 1
ATOM 1369 N N . GLU A 1 188 ? -44.121 -24.545 51.803 1.00 39.81 188 GLU A N 1
ATOM 1370 C CA . GLU A 1 188 ? -44.918 -25.736 52.125 1.00 39.81 188 GLU A CA 1
ATOM 1371 C C . GLU A 1 188 ? -44.963 -26.038 53.634 1.00 39.81 188 GLU A C 1
ATOM 1373 O O . GLU A 1 188 ? -44.733 -27.160 54.039 1.00 39.81 188 GLU A O 1
ATOM 1378 N N . GLU A 1 189 ? -45.242 -25.042 54.485 1.00 42.00 189 GLU A N 1
ATOM 1379 C CA . GLU A 1 189 ? -45.962 -25.261 55.756 1.00 42.00 189 GLU A CA 1
ATOM 1380 C C . GLU A 1 189 ? -46.290 -23.914 56.413 1.00 42.00 189 GLU A C 1
ATOM 1382 O O . GLU A 1 189 ? -45.406 -23.275 56.972 1.00 42.00 189 GLU A O 1
ATOM 1387 N N . ALA A 1 190 ? -47.540 -23.448 56.300 1.00 36.91 190 ALA A N 1
ATOM 1388 C CA . ALA A 1 190 ? -48.196 -22.541 57.259 1.00 36.91 190 ALA A CA 1
ATOM 1389 C C . ALA A 1 190 ? -49.574 -22.107 56.732 1.00 36.91 190 ALA A C 1
ATOM 1391 O O . ALA A 1 190 ? -49.793 -20.968 56.315 1.00 36.91 190 ALA A O 1
ATOM 1392 N N . ALA A 1 191 ? -50.550 -23.012 56.798 1.00 44.84 191 ALA A N 1
ATOM 1393 C CA . ALA A 1 191 ? -51.954 -22.625 56.848 1.00 44.84 191 ALA A CA 1
ATOM 1394 C C . ALA A 1 191 ? -52.278 -22.092 58.258 1.00 44.84 191 ALA A C 1
ATOM 1396 O O . ALA A 1 191 ? -52.908 -22.780 59.051 1.00 44.84 191 ALA A O 1
ATOM 1397 N N . ALA A 1 192 ? -51.793 -20.891 58.584 1.00 42.31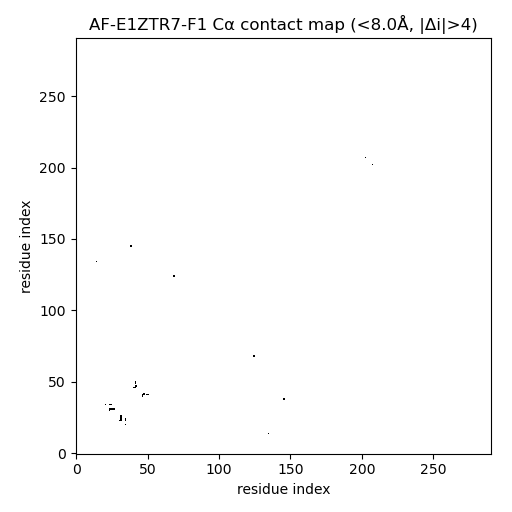 192 ALA A N 1
ATOM 1398 C CA . ALA A 1 192 ? -52.257 -20.062 59.701 1.00 42.31 192 ALA A CA 1
ATOM 1399 C C . ALA A 1 192 ? -51.627 -18.660 59.595 1.00 42.31 192 ALA A C 1
ATOM 1401 O O . ALA A 1 192 ? -50.457 -18.461 59.907 1.00 42.31 192 ALA A O 1
ATOM 1402 N N . GLN A 1 193 ? -52.403 -17.669 59.154 1.00 44.22 193 GLN A N 1
ATOM 1403 C CA . GLN A 1 193 ? -52.125 -16.253 59.454 1.00 44.22 193 GLN A CA 1
ATOM 1404 C C . GLN A 1 193 ? -52.249 -16.017 60.978 1.00 44.22 193 GLN A C 1
ATOM 1406 O O . GLN A 1 193 ? -52.962 -16.803 61.608 1.00 44.22 193 GLN A O 1
ATOM 1411 N N . PRO A 1 194 ? -51.684 -14.945 61.593 1.00 57.44 194 PRO A N 1
ATOM 1412 C CA . PRO A 1 194 ? -51.393 -13.626 61.008 1.00 57.44 194 PRO A CA 1
ATOM 1413 C C . PRO A 1 194 ? -50.065 -12.960 61.459 1.00 57.44 194 PRO A C 1
ATOM 1415 O O . PRO A 1 194 ? -49.360 -13.440 62.337 1.00 57.44 194 PRO A O 1
ATOM 1418 N N . SER A 1 195 ? -49.792 -11.773 60.899 1.00 48.94 195 SER A N 1
ATOM 1419 C CA . SER A 1 195 ? -48.780 -10.765 61.293 1.00 48.94 195 SER A CA 1
ATOM 1420 C C . SER A 1 195 ? -47.310 -10.995 60.883 1.00 48.94 195 SER A C 1
ATOM 1422 O O . SER A 1 195 ? -46.513 -11.587 61.600 1.00 48.94 195 SER A O 1
ATOM 1424 N N . GLY A 1 196 ? -46.938 -10.409 59.736 1.00 38.12 196 GLY A N 1
ATOM 1425 C CA . GLY A 1 196 ? -45.559 -10.125 59.314 1.00 38.12 196 GLY A CA 1
ATOM 1426 C C . GLY A 1 196 ? -45.395 -8.630 58.967 1.00 38.12 196 GLY A C 1
ATOM 1427 O O . GLY A 1 196 ? -46.398 -7.967 58.697 1.00 38.12 196 GLY A O 1
ATOM 1428 N N . PRO A 1 197 ? -44.172 -8.074 59.026 1.00 46.06 197 PRO A N 1
ATOM 1429 C CA . PRO A 1 197 ? -43.905 -6.645 59.234 1.00 46.06 197 PRO A CA 1
ATOM 1430 C C . PRO A 1 197 ? -44.217 -5.749 58.015 1.00 46.06 197 PRO A C 1
ATOM 1432 O O . PRO A 1 197 ? -44.134 -6.203 56.872 1.00 46.06 197 PRO A O 1
ATOM 1435 N N . PRO A 1 198 ? -44.521 -4.451 58.229 1.00 47.59 198 PRO A N 1
ATOM 1436 C CA . PRO A 1 198 ? -44.774 -3.496 57.156 1.00 47.59 198 PRO A CA 1
ATOM 1437 C C . PRO A 1 198 ? -43.440 -3.085 56.521 1.00 47.59 198 PRO A C 1
ATOM 1439 O O . PRO A 1 198 ? -42.745 -2.209 57.026 1.00 47.59 198 PRO A O 1
ATOM 1442 N N . GLY A 1 199 ? -43.042 -3.750 55.439 1.00 45.16 199 GLY A N 1
ATOM 1443 C CA . GLY A 1 199 ? -41.757 -3.448 54.797 1.00 45.16 199 GLY A CA 1
ATOM 1444 C C . GLY A 1 199 ? -41.563 -3.969 53.376 1.00 45.16 199 GLY A C 1
ATOM 1445 O O . GLY A 1 199 ? -40.480 -3.799 52.825 1.00 45.16 199 GLY A O 1
ATOM 1446 N N . ALA A 1 200 ? -42.577 -4.571 52.750 1.00 47.09 200 ALA A N 1
ATOM 1447 C CA . ALA A 1 200 ? -42.541 -4.822 51.313 1.00 47.09 200 ALA A CA 1
ATOM 1448 C C . ALA A 1 200 ? -42.857 -3.500 50.602 1.00 47.09 200 ALA A C 1
ATOM 1450 O O . ALA A 1 200 ? -44.021 -3.167 50.380 1.00 47.09 200 ALA A O 1
ATOM 1451 N N . GLY A 1 201 ? -41.807 -2.711 50.353 1.00 51.53 201 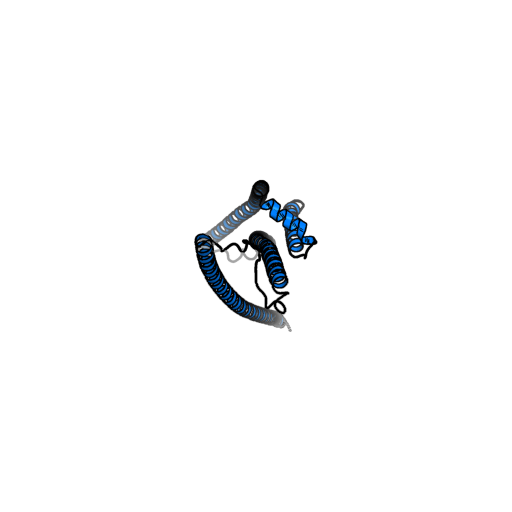GLY A N 1
ATOM 1452 C CA . GLY A 1 201 ? -41.862 -1.436 49.648 1.00 51.53 201 GLY A CA 1
ATOM 1453 C C . GLY A 1 201 ? -42.625 -1.587 48.340 1.00 51.53 201 GLY A C 1
ATOM 1454 O O . GLY A 1 201 ? -42.133 -2.153 47.367 1.00 51.53 201 GLY A O 1
ATOM 1455 N N . ARG A 1 202 ? -43.866 -1.108 48.346 1.00 59.78 202 ARG A N 1
ATOM 1456 C CA . ARG A 1 202 ? -44.673 -0.935 47.150 1.00 59.78 202 ARG A CA 1
ATOM 1457 C C . ARG A 1 202 ? -43.969 0.166 46.359 1.00 59.78 202 ARG A C 1
ATOM 1459 O O . ARG A 1 202 ? -43.973 1.306 46.817 1.00 59.78 202 ARG A O 1
ATOM 1466 N N . LEU A 1 203 ? -43.300 -0.206 45.263 1.00 62.91 203 LEU A N 1
ATOM 1467 C CA . LEU A 1 203 ? -42.693 0.750 44.332 1.00 62.91 203 LEU A CA 1
ATOM 1468 C C . LEU A 1 203 ? -43.734 1.829 44.040 1.00 62.91 203 LEU A C 1
ATOM 1470 O O . LEU A 1 203 ? -44.887 1.514 43.726 1.00 62.91 203 LEU A O 1
ATOM 1474 N N . SER A 1 204 ? -43.342 3.077 44.242 1.00 76.94 204 SER A N 1
ATOM 1475 C CA . SER A 1 204 ? -44.192 4.224 43.966 1.00 76.94 204 SER A CA 1
ATOM 1476 C C . SER A 1 204 ? -44.556 4.240 42.480 1.00 76.94 204 SER A C 1
ATOM 1478 O O . SER A 1 204 ? -43.787 3.781 41.631 1.00 76.94 204 SER A O 1
ATOM 1480 N N . ASP A 1 205 ? -45.742 4.750 42.143 1.00 80.31 205 ASP A N 1
ATOM 1481 C CA . ASP A 1 205 ? -46.195 4.807 40.745 1.00 80.31 205 ASP A CA 1
ATOM 1482 C C . ASP A 1 205 ? -45.210 5.596 39.851 1.00 80.31 205 ASP A C 1
ATOM 1484 O O . ASP A 1 205 ? -45.082 5.305 38.659 1.00 80.31 205 ASP A O 1
ATOM 1488 N N . ASP A 1 206 ? -44.444 6.520 40.443 1.00 83.06 206 ASP A N 1
ATOM 1489 C CA . ASP A 1 206 ? -43.369 7.268 39.786 1.00 83.06 206 ASP A CA 1
ATOM 1490 C C . ASP A 1 206 ? -42.177 6.372 39.397 1.00 83.06 206 ASP A C 1
ATOM 1492 O O . ASP A 1 206 ? -41.712 6.433 38.255 1.00 83.06 206 ASP A O 1
ATOM 1496 N N . GLU A 1 207 ? -41.730 5.475 40.285 1.00 84.69 207 GLU A N 1
ATOM 1497 C CA . GLU A 1 207 ? -40.664 4.500 39.996 1.00 84.69 207 GLU A CA 1
ATOM 1498 C C . GLU A 1 207 ? -41.098 3.512 38.906 1.00 84.69 207 GLU A C 1
ATOM 1500 O O . GLU A 1 207 ? -40.326 3.179 38.006 1.00 84.69 207 GLU A O 1
ATOM 1505 N N . VAL A 1 208 ? -42.363 3.079 38.924 1.00 85.12 208 VAL A N 1
ATOM 1506 C CA . VAL A 1 208 ? -42.924 2.224 37.865 1.00 85.12 208 VAL A CA 1
ATOM 1507 C C . VAL A 1 208 ? -42.955 2.965 36.522 1.00 85.12 208 VAL A C 1
ATOM 1509 O O . VAL A 1 208 ? -42.694 2.364 35.473 1.00 85.12 208 VAL A O 1
ATOM 1512 N N . GLY A 1 209 ? -43.245 4.269 36.533 1.00 89.94 209 GLY A N 1
ATOM 1513 C CA . GLY A 1 209 ? -43.186 5.130 35.353 1.00 89.94 209 GLY A CA 1
ATOM 1514 C C . GLY A 1 209 ? -41.769 5.274 34.789 1.00 89.94 209 GLY A C 1
ATOM 1515 O O . GLY A 1 209 ? -41.580 5.197 33.572 1.00 89.94 209 GLY A O 1
ATOM 1516 N N . GLU A 1 210 ? -40.769 5.431 35.655 1.00 91.56 210 GLU A N 1
ATOM 1517 C CA . GLU A 1 210 ? -39.361 5.518 35.264 1.00 91.56 210 GLU A CA 1
ATOM 1518 C C . GLU A 1 210 ? -38.836 4.188 34.710 1.00 91.56 210 GLU A C 1
ATOM 1520 O O . GLU A 1 210 ? -38.248 4.174 33.626 1.00 91.56 210 GLU A O 1
ATOM 1525 N N . LEU A 1 211 ? -39.147 3.056 35.355 1.00 84.88 211 LEU A N 1
ATOM 1526 C CA . LEU A 1 211 ? -38.796 1.730 34.836 1.00 84.88 211 LEU A CA 1
ATOM 1527 C C . LEU A 1 211 ? -39.397 1.477 33.448 1.00 84.88 211 LEU A C 1
ATOM 1529 O O . LEU A 1 211 ? -38.713 0.948 32.574 1.00 84.88 211 LEU A O 1
ATOM 1533 N N . ARG A 1 212 ? -40.653 1.876 33.205 1.00 91.75 212 ARG A N 1
ATOM 1534 C CA . ARG A 1 212 ? -41.277 1.736 31.876 1.00 91.75 212 ARG A CA 1
ATOM 1535 C C . ARG A 1 212 ? -40.560 2.560 30.808 1.00 91.75 212 ARG A C 1
ATOM 1537 O O . ARG A 1 212 ? -40.406 2.075 29.689 1.00 91.75 212 ARG A O 1
ATOM 1544 N N . ARG A 1 213 ? -40.105 3.775 31.139 1.00 92.50 213 ARG A N 1
ATOM 1545 C CA . ARG A 1 213 ? -39.289 4.590 30.222 1.00 92.50 213 ARG A CA 1
ATOM 1546 C C . ARG A 1 213 ? -37.945 3.929 29.941 1.00 92.50 213 ARG A C 1
ATOM 1548 O O . ARG A 1 213 ? -37.569 3.815 28.781 1.00 92.50 213 ARG A O 1
ATOM 1555 N N . LEU A 1 214 ? -37.274 3.424 30.975 1.00 92.75 214 LEU A N 1
ATOM 1556 C CA . LEU A 1 214 ? -35.982 2.754 30.835 1.00 92.75 214 LEU A CA 1
ATOM 1557 C C . LEU A 1 214 ? -36.074 1.489 29.973 1.00 92.75 214 LEU A C 1
ATOM 1559 O O . LEU A 1 214 ? -35.202 1.253 29.142 1.00 92.75 214 LEU A O 1
ATOM 1563 N N . VAL A 1 215 ? -37.141 0.697 30.135 1.00 91.56 215 VAL A N 1
ATOM 1564 C CA . VAL A 1 215 ? -37.413 -0.477 29.290 1.00 91.56 215 VAL A CA 1
ATOM 1565 C C . VAL A 1 215 ? -37.634 -0.057 27.838 1.00 91.56 215 VAL A C 1
ATOM 1567 O O . VAL A 1 215 ? -37.018 -0.639 26.951 1.00 91.56 215 VAL A O 1
ATOM 1570 N N . ALA A 1 216 ? -38.430 0.986 27.586 1.00 93.12 216 ALA A N 1
ATOM 1571 C CA . ALA A 1 216 ? -38.649 1.493 26.231 1.00 93.12 216 ALA A CA 1
ATOM 1572 C C . ALA A 1 216 ? -37.351 2.017 25.580 1.00 93.12 216 ALA A C 1
ATOM 1574 O O . ALA A 1 216 ? -37.093 1.761 24.401 1.00 93.12 216 ALA A O 1
ATOM 1575 N N . ASP A 1 217 ? -36.498 2.706 26.343 1.00 92.56 217 ASP A N 1
ATOM 1576 C CA . ASP A 1 217 ? -35.197 3.181 25.864 1.00 92.56 217 ASP A CA 1
ATOM 1577 C C . ASP A 1 217 ? -34.223 2.022 25.600 1.00 92.56 217 ASP A C 1
ATOM 1579 O O . ASP A 1 217 ? -33.513 2.023 24.591 1.00 92.56 217 ASP A O 1
ATOM 1583 N N . LEU A 1 218 ? -34.218 0.995 26.456 1.00 89.19 218 LEU A N 1
ATOM 1584 C CA . LEU A 1 218 ? -33.445 -0.234 26.257 1.00 89.19 218 LEU A CA 1
ATOM 1585 C C . LEU A 1 218 ? -33.895 -0.997 25.010 1.00 89.19 218 LEU A C 1
ATOM 1587 O O . LEU A 1 218 ? -33.048 -1.412 24.219 1.00 89.19 218 LEU A O 1
ATOM 1591 N N . GLU A 1 219 ? -35.201 -1.152 24.797 1.00 90.81 219 GLU A N 1
ATOM 1592 C CA . GLU A 1 219 ? -35.760 -1.764 23.588 1.00 90.81 219 GLU A CA 1
ATOM 1593 C C . GLU A 1 219 ? -35.339 -0.989 22.335 1.00 90.81 219 GLU A C 1
ATOM 1595 O O . GLU A 1 219 ? -34.896 -1.584 21.346 1.00 90.81 219 GLU A O 1
ATOM 1600 N N . ARG A 1 220 ? -35.376 0.349 22.397 1.00 93.81 220 ARG A N 1
ATOM 1601 C CA . ARG A 1 220 ? -34.917 1.213 21.307 1.00 93.81 220 ARG A CA 1
ATOM 1602 C C . ARG A 1 220 ? -33.428 1.029 21.024 1.00 93.81 220 ARG A C 1
ATOM 1604 O O . ARG A 1 220 ? -33.066 0.799 19.870 1.00 93.81 220 ARG A O 1
ATOM 1611 N N . MET A 1 221 ? -32.571 1.070 22.044 1.00 88.44 221 MET A N 1
ATOM 1612 C CA . MET A 1 221 ? -31.129 0.843 21.881 1.00 88.44 221 MET A CA 1
ATOM 1613 C C . MET A 1 221 ? -30.824 -0.553 21.337 1.00 88.44 221 MET A C 1
ATOM 1615 O O . MET A 1 221 ? -29.954 -0.698 20.482 1.00 88.44 221 MET A O 1
ATOM 1619 N N . ASN A 1 222 ? -31.552 -1.577 21.781 1.00 86.25 222 ASN A N 1
ATOM 1620 C CA . ASN A 1 222 ? -31.369 -2.941 21.297 1.00 86.25 222 ASN A CA 1
ATOM 1621 C C . ASN A 1 222 ? -31.757 -3.061 19.812 1.00 86.25 222 ASN A C 1
ATOM 1623 O O . ASN A 1 222 ? -31.014 -3.637 19.018 1.00 86.25 222 ASN A O 1
ATOM 1627 N N . SER A 1 223 ? -32.859 -2.421 19.402 1.00 92.75 223 SER A N 1
ATOM 1628 C CA . SER A 1 223 ? -33.247 -2.349 17.987 1.00 92.75 223 SER A CA 1
ATOM 1629 C C . SER A 1 223 ? -32.204 -1.618 17.128 1.00 92.75 223 SER A C 1
ATOM 1631 O O . SER A 1 223 ? -31.886 -2.057 16.021 1.00 92.75 223 SER A O 1
ATOM 1633 N N . GLU A 1 224 ? -31.600 -0.545 17.653 1.00 91.94 224 GLU A N 1
ATOM 1634 C CA . GLU A 1 224 ? -30.554 0.203 16.957 1.00 91.94 224 GLU A CA 1
ATOM 1635 C C . GLU A 1 224 ? -29.256 -0.607 16.837 1.00 91.94 224 GLU A C 1
ATOM 1637 O O . GLU A 1 224 ? -28.644 -0.644 15.766 1.00 91.94 224 GLU A O 1
ATOM 1642 N N . LEU A 1 225 ? -28.844 -1.288 17.909 1.00 88.00 225 LEU A N 1
ATOM 1643 C CA . LEU A 1 225 ? -27.689 -2.185 17.889 1.00 88.00 225 LEU A CA 1
ATOM 1644 C C . LEU A 1 225 ? -27.902 -3.337 16.903 1.00 88.00 225 LEU A C 1
ATOM 1646 O O . LEU A 1 225 ? -26.996 -3.621 16.120 1.00 88.00 225 LEU A O 1
ATOM 1650 N N . GLY A 1 226 ? -29.100 -3.927 16.865 1.00 90.94 226 GLY A N 1
ATOM 1651 C CA . GLY A 1 226 ? -29.473 -4.934 15.871 1.00 90.94 226 GLY A CA 1
ATOM 1652 C C . GLY A 1 226 ? -29.346 -4.412 14.437 1.00 90.94 226 GLY A C 1
ATOM 1653 O O . GLY A 1 226 ? -28.705 -5.044 13.598 1.00 90.94 226 GLY A O 1
ATOM 1654 N N . ALA A 1 227 ? -29.854 -3.208 14.159 1.00 94.31 227 ALA A N 1
ATOM 1655 C CA . ALA A 1 227 ? -29.733 -2.585 12.840 1.00 94.31 227 ALA A CA 1
ATOM 1656 C C . ALA A 1 227 ? -28.271 -2.285 12.450 1.00 94.31 227 ALA A C 1
ATOM 1658 O O . ALA A 1 227 ? -27.881 -2.457 11.290 1.00 94.31 227 ALA A O 1
ATOM 1659 N N . ARG A 1 228 ? -27.438 -1.852 13.406 1.00 88.56 228 ARG A N 1
ATOM 1660 C CA . ARG A 1 228 ? -26.000 -1.625 13.183 1.00 88.56 228 ARG A CA 1
ATOM 1661 C C . ARG A 1 228 ? -25.255 -2.931 12.915 1.00 88.56 228 ARG A C 1
ATOM 1663 O O . ARG A 1 228 ? -24.405 -2.949 12.026 1.00 88.56 228 ARG A O 1
ATOM 1670 N N . LEU A 1 229 ? -25.589 -4.000 13.635 1.00 87.94 229 LEU A N 1
ATOM 1671 C CA . LEU A 1 229 ? -25.003 -5.328 13.459 1.00 87.94 229 LEU A CA 1
ATOM 1672 C C . LEU A 1 229 ? -25.340 -5.892 12.072 1.00 87.94 229 LEU A C 1
ATOM 1674 O O . LEU A 1 229 ? -24.438 -6.298 11.345 1.00 87.94 229 LEU A O 1
ATOM 1678 N N . GLU A 1 230 ? -26.599 -5.803 11.643 1.00 92.94 230 GLU A N 1
ATOM 1679 C CA . GLU A 1 230 ? -27.024 -6.193 10.291 1.00 92.94 230 GLU A CA 1
ATOM 1680 C C . GLU A 1 230 ? -26.302 -5.399 9.194 1.00 92.94 230 GLU A C 1
ATOM 1682 O O . GLU A 1 230 ? -25.838 -5.955 8.195 1.00 92.94 230 GLU A O 1
ATOM 1687 N N . LYS A 1 231 ? -26.152 -4.081 9.379 1.00 94.12 231 LYS A N 1
ATOM 1688 C CA . LYS A 1 231 ? -25.411 -3.232 8.438 1.00 94.12 231 LYS A CA 1
ATOM 1689 C C . LYS A 1 231 ? -23.930 -3.619 8.369 1.00 94.12 231 LYS A C 1
ATOM 1691 O O . LYS A 1 231 ? -23.369 -3.658 7.274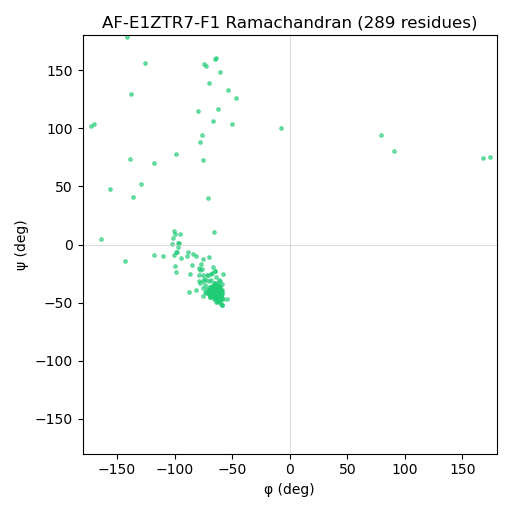 1.00 94.12 231 LYS A O 1
ATOM 1696 N N . ALA A 1 232 ? -23.310 -3.908 9.512 1.00 84.62 232 ALA A N 1
ATOM 1697 C CA . ALA A 1 232 ? -21.922 -4.351 9.584 1.00 84.62 232 ALA A CA 1
ATOM 1698 C C . ALA A 1 232 ? -21.730 -5.726 8.924 1.00 84.62 232 ALA A C 1
ATOM 1700 O O . ALA A 1 232 ? -20.815 -5.881 8.119 1.00 84.62 232 ALA A O 1
ATOM 1701 N N . ASN A 1 233 ? -22.628 -6.683 9.170 1.00 87.88 233 ASN A N 1
ATOM 1702 C CA . ASN A 1 233 ? -22.588 -8.008 8.547 1.00 87.88 233 ASN A CA 1
ATOM 1703 C C . ASN A 1 233 ? -22.736 -7.936 7.023 1.00 87.88 233 ASN A C 1
ATOM 1705 O O . ASN A 1 233 ? -21.979 -8.581 6.299 1.00 87.88 233 ASN A O 1
ATOM 1709 N N . LYS A 1 234 ? -23.648 -7.099 6.512 1.00 94.38 234 LYS A N 1
ATOM 1710 C CA . LYS A 1 234 ? -23.780 -6.857 5.065 1.00 94.38 234 LYS A CA 1
ATOM 1711 C C . LYS A 1 234 ? -22.511 -6.250 4.469 1.00 94.38 234 LYS A C 1
ATOM 1713 O O . LYS A 1 234 ? -22.074 -6.676 3.404 1.00 94.38 234 LYS A O 1
ATOM 1718 N N . ALA A 1 235 ? -21.900 -5.284 5.156 1.00 88.25 235 ALA A N 1
ATOM 1719 C CA . ALA A 1 235 ? -20.637 -4.695 4.719 1.00 88.25 235 ALA A CA 1
ATOM 1720 C C . ALA A 1 235 ? -19.489 -5.720 4.722 1.00 88.25 235 ALA A C 1
ATOM 1722 O O . ALA A 1 235 ? -18.698 -5.740 3.782 1.00 88.25 235 ALA A O 1
ATOM 1723 N N . HIS A 1 236 ? -19.424 -6.594 5.731 1.00 85.62 236 HIS A N 1
ATOM 1724 C CA . HIS A 1 236 ? -18.433 -7.667 5.807 1.00 85.62 236 HIS A CA 1
ATOM 1725 C C . HIS A 1 236 ? -18.607 -8.681 4.672 1.00 85.62 236 HIS A C 1
ATOM 1727 O O . HIS A 1 236 ? -17.648 -8.988 3.974 1.00 85.62 236 HIS A O 1
ATOM 1733 N N . SER A 1 237 ? -19.840 -9.130 4.421 1.00 92.94 237 SER A N 1
ATOM 1734 C CA . SER A 1 237 ? -20.152 -10.054 3.326 1.00 92.94 237 SER A CA 1
ATOM 1735 C C . SER A 1 237 ? -19.785 -9.473 1.951 1.00 92.94 237 SER A C 1
ATOM 1737 O O . SER A 1 237 ? -19.187 -10.168 1.130 1.00 92.94 237 SER A O 1
ATOM 1739 N N . LEU A 1 238 ? -20.053 -8.181 1.717 1.00 90.06 238 LEU A N 1
ATOM 1740 C CA . LEU A 1 238 ? -19.626 -7.478 0.498 1.00 90.06 238 LEU A CA 1
ATOM 1741 C C . LEU A 1 238 ? -18.097 -7.362 0.390 1.00 90.06 238 LEU A C 1
ATOM 1743 O O . LEU A 1 238 ? -17.530 -7.470 -0.698 1.00 90.06 238 LEU A O 1
ATOM 1747 N N . ALA A 1 239 ? -17.410 -7.128 1.509 1.00 84.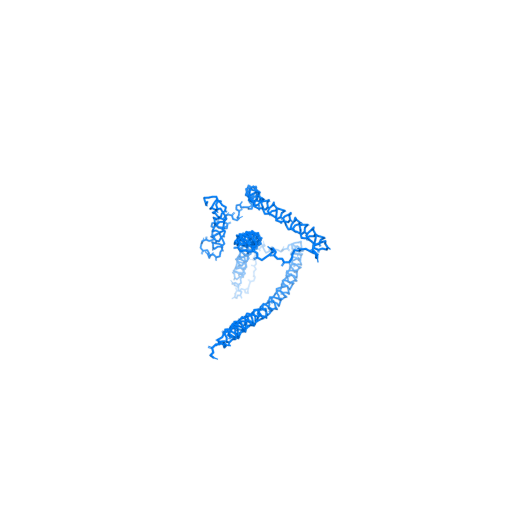81 239 ALA A N 1
ATOM 1748 C CA . ALA A 1 239 ? -15.953 -7.077 1.529 1.00 84.81 239 ALA A CA 1
ATOM 1749 C C . ALA A 1 239 ? -15.337 -8.452 1.214 1.00 84.81 239 ALA A C 1
ATOM 1751 O O . ALA A 1 239 ? -14.395 -8.528 0.426 1.00 84.81 239 ALA A O 1
ATOM 1752 N N . GLU A 1 240 ? -15.894 -9.536 1.758 1.00 89.00 240 GLU A N 1
ATOM 1753 C CA . GLU A 1 240 ? -15.470 -10.909 1.462 1.00 89.00 240 GLU A CA 1
ATOM 1754 C C . GLU A 1 240 ? -15.709 -11.287 -0.001 1.00 89.00 240 GLU A C 1
ATOM 1756 O O . GLU A 1 240 ? -14.813 -11.849 -0.641 1.00 89.00 240 GLU A O 1
ATOM 1761 N N . SER A 1 241 ? -16.866 -10.928 -0.572 1.00 93.50 241 SER A N 1
ATOM 1762 C CA . SER A 1 241 ? -17.126 -11.172 -1.994 1.00 93.50 241 SER A CA 1
ATOM 1763 C C . SER A 1 241 ? -16.116 -10.431 -2.872 1.00 93.50 241 SER A C 1
ATOM 1765 O O . SER A 1 241 ? -15.538 -11.030 -3.781 1.00 93.50 241 SER A O 1
ATOM 1767 N N . ASN A 1 242 ? -15.816 -9.168 -2.554 1.00 86.56 242 ASN A N 1
ATOM 1768 C CA . ASN A 1 242 ? -14.815 -8.382 -3.276 1.00 86.56 242 ASN A CA 1
ATOM 1769 C C . ASN A 1 242 ? -13.409 -8.986 -3.156 1.00 86.56 242 ASN A C 1
ATOM 1771 O O . ASN A 1 242 ? -12.689 -9.065 -4.150 1.00 86.56 242 ASN A O 1
ATOM 1775 N N . LEU A 1 243 ? -13.026 -9.464 -1.970 1.00 88.75 243 LEU A N 1
ATOM 1776 C CA . LEU A 1 243 ? -11.740 -10.129 -1.752 1.00 88.75 243 LEU A CA 1
ATOM 1777 C C . LEU A 1 243 ? -11.635 -11.406 -2.599 1.00 88.75 243 LEU A C 1
ATOM 1779 O O . LEU A 1 243 ? -10.618 -11.631 -3.255 1.00 88.75 243 LEU A O 1
ATOM 1783 N N . SER A 1 244 ? -12.695 -12.217 -2.652 1.00 92.75 244 SER A N 1
ATOM 1784 C CA . SER A 1 244 ? -12.718 -13.439 -3.466 1.00 92.75 244 SER A CA 1
ATOM 1785 C C . SER A 1 244 ? -12.601 -13.161 -4.974 1.00 92.75 244 SER A C 1
ATOM 1787 O O . SER A 1 244 ? -11.868 -13.863 -5.679 1.00 92.75 244 SER A O 1
ATOM 1789 N N . ALA A 1 245 ? -13.241 -12.092 -5.457 1.00 93.50 245 ALA A N 1
ATOM 1790 C CA . ALA A 1 245 ? -13.118 -11.623 -6.834 1.00 93.50 245 ALA A CA 1
ATOM 1791 C C . ALA A 1 245 ? -11.688 -11.155 -7.142 1.00 93.50 245 ALA A C 1
ATOM 1793 O O . ALA A 1 245 ? -11.088 -11.628 -8.108 1.00 93.50 245 ALA A O 1
ATOM 1794 N N . LEU A 1 246 ? -11.101 -10.311 -6.286 1.00 88.12 246 LEU A N 1
ATOM 1795 C CA . LEU A 1 246 ? -9.721 -9.838 -6.452 1.00 88.12 246 LEU A CA 1
ATOM 1796 C C . LEU A 1 246 ? -8.707 -10.988 -6.432 1.00 88.12 246 LEU A C 1
ATOM 1798 O O . LEU A 1 246 ? -7.772 -10.993 -7.225 1.00 88.12 246 LEU A O 1
ATOM 1802 N N . LYS A 1 247 ? -8.917 -12.001 -5.586 1.00 93.12 247 LYS A N 1
ATOM 1803 C CA . LYS A 1 247 ? -8.073 -13.205 -5.539 1.00 93.12 247 LYS A CA 1
ATOM 1804 C C . LYS A 1 247 ? -8.167 -14.041 -6.818 1.00 93.12 247 LYS A C 1
ATOM 1806 O O . LYS A 1 247 ? -7.201 -14.685 -7.216 1.00 93.12 247 LYS A O 1
ATOM 1811 N N . THR A 1 248 ? -9.333 -14.062 -7.456 1.00 94.94 248 THR A N 1
ATOM 1812 C CA . THR A 1 248 ? -9.512 -14.744 -8.745 1.00 94.94 248 THR A CA 1
ATOM 1813 C C . THR A 1 248 ? -8.832 -13.956 -9.862 1.00 94.94 248 THR A C 1
ATOM 1815 O O . THR A 1 248 ? -8.134 -14.540 -10.687 1.00 94.94 248 THR A O 1
ATOM 1818 N N . GLN A 1 249 ? -8.961 -12.627 -9.844 1.00 91.50 249 GLN A N 1
ATOM 1819 C CA . GLN A 1 249 ? -8.284 -11.743 -10.789 1.00 91.50 249 GLN A CA 1
ATOM 1820 C C . GLN A 1 249 ? -6.757 -11.833 -10.672 1.00 91.50 249 GLN A C 1
ATOM 1822 O O . GLN A 1 249 ? -6.082 -11.922 -11.694 1.00 91.50 249 GLN A O 1
ATOM 1827 N N . SER A 1 250 ? -6.208 -11.861 -9.451 1.00 90.50 250 SER A N 1
ATOM 1828 C CA . SER A 1 250 ? -4.759 -11.957 -9.240 1.00 90.50 250 SER A CA 1
ATOM 1829 C C . SER A 1 250 ? -4.190 -13.254 -9.813 1.00 90.50 250 SER A C 1
ATOM 1831 O O . SER A 1 250 ? -3.205 -13.212 -10.539 1.00 90.50 250 SER A O 1
ATOM 1833 N N . LYS A 1 251 ? -4.867 -14.387 -9.587 1.00 94.56 251 LYS A N 1
ATOM 1834 C CA . LYS A 1 251 ? -4.492 -15.675 -10.189 1.00 94.56 251 LYS A CA 1
ATOM 1835 C C . LYS A 1 251 ? -4.555 -15.657 -11.716 1.00 94.56 251 LYS A C 1
ATOM 1837 O O . LYS A 1 251 ? -3.730 -16.279 -12.372 1.00 94.56 251 LYS A O 1
ATOM 1842 N N . GLY A 1 252 ? -5.534 -14.957 -12.291 1.00 96.62 252 GLY A N 1
ATOM 1843 C CA . GLY A 1 252 ? -5.616 -14.772 -13.741 1.00 96.62 252 GLY A CA 1
ATOM 1844 C C . GLY A 1 252 ? -4.395 -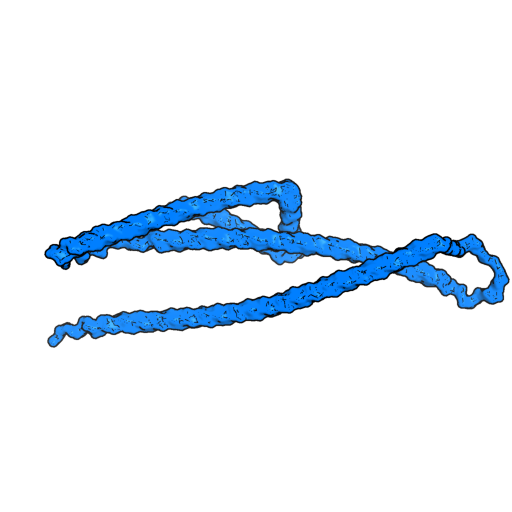14.036 -14.295 1.00 96.62 252 GLY A C 1
ATOM 1845 O O . GLY A 1 252 ? -3.821 -14.467 -15.289 1.00 96.62 252 GLY A O 1
ATOM 1846 N N . LEU A 1 253 ? -3.963 -12.970 -13.616 1.00 92.69 253 LEU A N 1
ATOM 1847 C CA . LEU A 1 253 ? -2.769 -12.211 -13.996 1.00 92.69 253 LEU A CA 1
ATOM 1848 C C . LEU A 1 253 ? -1.474 -13.016 -13.822 1.00 92.69 253 LEU A C 1
ATOM 1850 O O . LEU A 1 253 ? -0.597 -12.913 -14.672 1.00 92.69 253 LEU A O 1
ATOM 1854 N N . GLU A 1 254 ? -1.363 -13.828 -12.767 1.00 92.94 254 GLU A N 1
ATOM 1855 C CA . GLU A 1 254 ? -0.230 -14.749 -12.568 1.00 92.94 254 GLU A CA 1
ATOM 1856 C C . GLU A 1 254 ? -0.104 -15.733 -13.743 1.00 92.94 254 GLU A C 1
ATOM 1858 O O . GLU A 1 254 ? 0.973 -15.872 -14.317 1.00 92.94 254 GLU A O 1
ATOM 1863 N N . ASN A 1 255 ? -1.215 -16.330 -14.184 1.00 97.56 255 ASN A N 1
ATOM 1864 C CA . ASN A 1 255 ? -1.211 -17.249 -15.325 1.00 97.56 255 ASN A CA 1
ATOM 1865 C C . ASN A 1 255 ? -0.819 -16.562 -16.648 1.00 97.56 255 ASN A C 1
ATOM 1867 O O . ASN A 1 255 ? -0.078 -17.138 -17.445 1.00 97.56 255 ASN A O 1
ATOM 1871 N N . GLU A 1 256 ? -1.315 -15.345 -16.905 1.00 97.19 256 GLU A N 1
ATOM 1872 C CA . GLU A 1 256 ? -0.931 -14.574 -18.100 1.00 97.19 256 GLU A CA 1
ATOM 1873 C C . GLU A 1 256 ? 0.546 -14.159 -18.052 1.00 97.19 256 GLU A C 1
ATOM 1875 O O . GLU A 1 256 ? 1.230 -14.177 -19.076 1.00 97.19 256 GLU A O 1
ATOM 1880 N N . TYR A 1 257 ? 1.065 -13.836 -16.866 1.00 95.44 257 TYR A N 1
ATOM 1881 C CA . TYR A 1 257 ? 2.481 -13.541 -16.676 1.00 95.44 257 TYR A CA 1
ATOM 1882 C C . TYR A 1 257 ? 3.358 -14.759 -16.994 1.00 95.44 257 TYR A C 1
ATOM 1884 O O . TYR A 1 257 ? 4.298 -14.642 -17.780 1.00 95.44 257 TYR A O 1
ATOM 1892 N N . ASP A 1 258 ? 3.019 -15.936 -16.462 1.00 97.00 258 ASP A N 1
ATOM 1893 C CA . ASP A 1 258 ? 3.749 -17.181 -16.733 1.00 97.00 258 ASP A CA 1
ATOM 1894 C C . ASP A 1 258 ? 3.709 -17.553 -18.222 1.00 97.00 258 ASP A C 1
ATOM 1896 O O . ASP A 1 258 ? 4.720 -17.954 -18.811 1.00 97.00 258 ASP A O 1
ATOM 1900 N N . ARG A 1 259 ? 2.553 -17.357 -18.867 1.00 98.44 259 ARG A N 1
ATOM 1901 C CA . ARG A 1 259 ? 2.402 -17.536 -20.312 1.00 98.44 259 ARG A CA 1
ATOM 1902 C C . ARG A 1 259 ? 3.332 -16.604 -21.090 1.00 98.44 259 ARG A C 1
ATOM 1904 O O . ARG A 1 259 ? 4.079 -17.087 -21.942 1.00 98.44 259 ARG A O 1
ATOM 1911 N N . LEU A 1 260 ? 3.328 -15.304 -20.793 1.00 96.75 260 LEU A N 1
ATOM 1912 C CA . LEU A 1 260 ? 4.203 -14.326 -21.450 1.00 96.75 260 LEU A CA 1
ATOM 1913 C C . LEU A 1 260 ? 5.686 -14.647 -21.238 1.00 96.75 260 LEU A C 1
ATOM 1915 O O . LEU A 1 260 ? 6.485 -14.486 -22.161 1.00 96.75 260 LEU A O 1
ATOM 1919 N N . LEU A 1 261 ? 6.056 -15.148 -20.057 1.00 97.12 261 LEU A N 1
ATOM 1920 C CA . LEU A 1 261 ? 7.419 -15.592 -19.771 1.00 97.12 261 LEU A CA 1
ATOM 1921 C C . LEU A 1 261 ? 7.830 -16.747 -20.700 1.00 97.12 261 LEU A C 1
ATOM 1923 O O . LEU A 1 261 ? 8.911 -16.722 -21.290 1.00 97.12 261 LEU A O 1
ATOM 1927 N N . SER A 1 262 ? 6.936 -17.723 -20.890 1.00 97.75 262 SER A N 1
ATOM 1928 C CA . SER A 1 262 ? 7.172 -18.857 -21.790 1.00 97.75 262 SER A CA 1
ATOM 1929 C C . SER A 1 262 ? 7.260 -18.445 -23.266 1.00 97.75 262 SER A C 1
ATOM 1931 O O . SER A 1 262 ? 8.114 -18.954 -23.995 1.00 97.75 262 SER A O 1
ATOM 1933 N N . GLU A 1 263 ? 6.434 -17.485 -23.702 1.00 97.94 263 GLU A N 1
ATOM 1934 C CA . GLU A 1 263 ? 6.475 -16.924 -25.058 1.00 97.94 263 GLU A CA 1
ATOM 1935 C C . GLU A 1 263 ? 7.783 -16.154 -25.290 1.00 97.94 263 GLU A C 1
ATOM 1937 O O . GLU A 1 263 ? 8.430 -16.326 -26.324 1.00 97.94 263 GLU A O 1
ATOM 1942 N N . HIS A 1 264 ? 8.226 -15.362 -24.310 1.00 94.38 264 HIS A N 1
ATOM 1943 C CA . HIS A 1 264 ? 9.497 -14.643 -24.372 1.00 94.38 264 HIS A CA 1
ATOM 1944 C C . HIS A 1 264 ? 10.697 -15.597 -24.470 1.00 94.38 264 HIS A C 1
ATOM 1946 O O . HIS A 1 264 ? 11.593 -15.387 -25.293 1.00 94.38 264 HIS A O 1
ATOM 1952 N N . ASP A 1 265 ? 10.711 -16.675 -23.683 1.00 97.94 265 ASP A N 1
ATOM 1953 C CA . ASP A 1 265 ? 11.755 -17.699 -23.762 1.00 97.94 265 ASP A CA 1
ATOM 1954 C C . ASP A 1 265 ? 11.764 -18.411 -25.119 1.00 97.94 265 ASP A C 1
ATOM 1956 O O . ASP A 1 265 ? 12.833 -18.659 -25.686 1.00 97.94 265 ASP A O 1
ATOM 1960 N N . GLU A 1 266 ? 10.592 -18.709 -25.681 1.00 98.00 266 GLU A N 1
ATOM 1961 C CA . GLU A 1 266 ? 10.488 -19.322 -27.003 1.00 98.00 266 GLU A CA 1
ATOM 1962 C C . GLU A 1 266 ? 10.982 -18.378 -28.108 1.00 98.00 266 GLU A C 1
ATOM 1964 O O . GLU A 1 266 ? 11.792 -18.787 -28.944 1.00 98.00 266 GLU A O 1
ATOM 1969 N N . LEU A 1 267 ? 10.594 -17.100 -28.072 1.00 96.44 267 LEU A N 1
ATOM 1970 C CA . LEU A 1 267 ? 11.096 -16.075 -28.992 1.00 96.44 267 LEU A CA 1
ATOM 1971 C C . LEU A 1 267 ? 12.615 -15.908 -28.881 1.00 96.44 267 LEU A C 1
ATOM 1973 O O . LEU A 1 267 ? 13.309 -15.813 -29.895 1.00 96.44 267 LEU A O 1
ATOM 1977 N N . ARG A 1 268 ? 13.166 -15.956 -27.664 1.00 95.69 268 ARG A N 1
ATOM 1978 C CA . ARG A 1 268 ? 14.616 -15.907 -27.441 1.00 95.69 268 ARG A CA 1
ATOM 1979 C C . ARG A 1 268 ? 15.330 -17.108 -28.067 1.00 95.69 268 ARG A C 1
ATOM 1981 O O . ARG A 1 268 ? 16.366 -16.932 -28.712 1.00 95.69 268 ARG A O 1
ATOM 1988 N N . ARG A 1 269 ? 14.768 -18.317 -27.941 1.00 97.19 269 ARG A N 1
ATOM 1989 C CA . ARG A 1 269 ? 15.287 -19.523 -28.617 1.00 97.19 269 ARG A CA 1
ATOM 1990 C C . ARG A 1 269 ? 15.169 -19.421 -30.137 1.00 97.19 269 ARG A C 1
ATOM 1992 O O . ARG A 1 269 ? 16.044 -19.918 -30.843 1.00 97.19 269 ARG A O 1
ATOM 1999 N N . GLN A 1 270 ? 14.097 -18.825 -30.661 1.00 96.44 270 GLN A N 1
ATOM 2000 C CA . GLN A 1 270 ? 13.926 -18.603 -32.102 1.00 96.44 270 GLN A CA 1
ATOM 2001 C C . GLN A 1 270 ? 14.964 -17.617 -32.642 1.00 96.44 270 GLN A C 1
ATOM 2003 O O . GLN A 1 270 ? 15.600 -17.908 -33.653 1.00 96.44 270 GLN A O 1
ATOM 2008 N N . LEU A 1 271 ? 15.214 -16.511 -31.935 1.00 93.31 271 LEU A N 1
ATOM 2009 C CA . LEU A 1 271 ? 16.262 -15.550 -32.286 1.00 93.31 271 LEU A CA 1
ATOM 2010 C C . LEU A 1 271 ? 17.659 -16.177 -32.254 1.00 93.31 271 LEU A C 1
ATOM 2012 O O . LEU A 1 271 ? 18.436 -15.958 -33.178 1.00 93.31 271 LEU A O 1
ATOM 2016 N N . GLN A 1 272 ? 17.976 -17.002 -31.250 1.00 94.38 272 GLN A N 1
ATOM 2017 C CA . GLN A 1 272 ? 19.243 -17.745 -31.226 1.00 94.38 272 GLN A CA 1
ATOM 2018 C C . GLN A 1 272 ? 19.380 -18.694 -32.422 1.00 94.38 272 GLN A C 1
ATOM 2020 O O . GLN A 1 272 ? 20.427 -18.716 -33.066 1.00 94.38 272 GLN A O 1
ATOM 2025 N N . ARG A 1 273 ? 18.323 -19.444 -32.760 1.00 94.50 273 ARG A N 1
ATOM 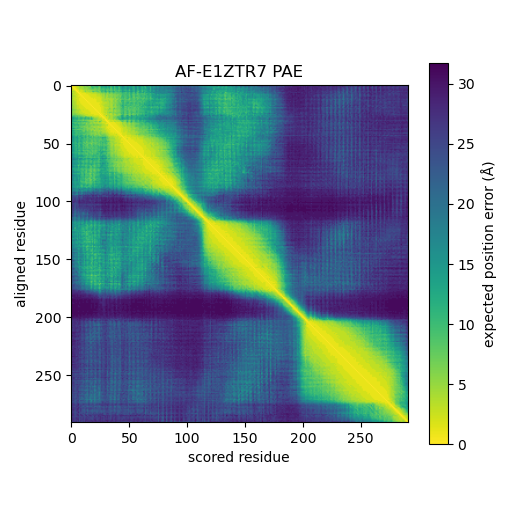2026 C CA . ARG A 1 273 ? 18.311 -20.325 -33.939 1.00 94.50 273 ARG A CA 1
ATOM 2027 C C . ARG A 1 273 ? 18.497 -19.541 -35.242 1.00 94.50 273 ARG A C 1
ATOM 2029 O O . ARG A 1 273 ? 19.294 -19.949 -36.082 1.00 94.50 273 ARG A O 1
ATOM 2036 N N . ALA A 1 274 ? 17.812 -18.408 -35.396 1.00 92.94 274 ALA A N 1
ATOM 2037 C CA . ALA A 1 274 ? 17.925 -17.547 -36.573 1.00 92.94 274 ALA A CA 1
ATOM 2038 C C . ALA A 1 274 ? 19.308 -16.879 -36.683 1.00 92.94 274 ALA A C 1
ATOM 2040 O O . ALA A 1 274 ? 19.875 -16.826 -37.772 1.00 92.94 274 ALA A O 1
ATOM 2041 N N . GLY A 1 275 ? 19.884 -16.429 -35.564 1.00 89.44 275 GLY A N 1
ATOM 2042 C CA . GLY A 1 275 ? 21.233 -15.859 -35.518 1.00 89.44 275 GLY A CA 1
ATOM 2043 C C . GLY A 1 275 ? 22.317 -16.866 -35.914 1.00 89.44 275 GLY A C 1
ATOM 2044 O O . GLY A 1 275 ? 23.220 -16.529 -36.677 1.00 89.44 275 GLY A O 1
ATOM 2045 N N . LEU A 1 276 ? 22.195 -18.124 -35.477 1.00 75.06 276 LEU A N 1
ATOM 2046 C CA . LEU A 1 276 ? 23.096 -19.207 -35.894 1.00 75.06 276 LEU A CA 1
ATOM 2047 C C . LEU A 1 276 ? 22.933 -19.560 -37.383 1.00 75.06 276 LEU A C 1
ATOM 2049 O O . LEU A 1 276 ? 23.927 -19.794 -38.070 1.00 75.06 276 LEU A O 1
ATOM 2053 N N . ALA A 1 277 ? 21.701 -19.550 -37.902 1.00 68.38 277 ALA A N 1
ATOM 2054 C CA . ALA A 1 277 ? 21.436 -19.782 -39.323 1.00 68.38 277 ALA A CA 1
ATOM 2055 C C . ALA A 1 277 ? 22.008 -18.667 -40.221 1.00 68.38 277 ALA A C 1
ATOM 2057 O O . ALA A 1 277 ? 22.558 -18.954 -41.284 1.00 68.38 277 ALA A O 1
ATOM 2058 N N . ALA A 1 278 ? 21.936 -17.406 -39.782 1.00 65.38 278 ALA A N 1
ATOM 2059 C CA . ALA A 1 278 ? 22.514 -16.271 -40.501 1.00 65.38 278 ALA A CA 1
ATOM 2060 C C . ALA A 1 278 ? 24.056 -16.304 -40.518 1.00 65.38 278 ALA A C 1
ATOM 2062 O O . ALA A 1 278 ? 24.661 -15.976 -41.537 1.00 65.38 278 ALA A O 1
ATOM 2063 N N . GLY A 1 279 ? 24.693 -16.752 -39.428 1.00 62.16 279 GLY A N 1
ATOM 2064 C CA . GLY A 1 279 ? 26.152 -16.895 -39.348 1.00 62.16 279 GLY A CA 1
ATOM 2065 C C . GLY A 1 279 ? 26.724 -17.996 -40.252 1.00 62.16 279 GLY A C 1
ATOM 2066 O O . GLY A 1 279 ? 27.737 -17.782 -40.913 1.00 62.16 279 GLY A O 1
ATOM 2067 N N . GLY A 1 280 ? 26.058 -19.153 -40.355 1.00 59.44 280 GLY A N 1
ATOM 2068 C CA . GLY A 1 280 ? 26.538 -20.279 -41.176 1.00 59.44 280 GLY A CA 1
ATOM 2069 C C . GLY A 1 280 ? 26.424 -20.071 -42.697 1.00 59.44 280 GLY A C 1
ATOM 2070 O O . GLY A 1 280 ? 27.201 -20.634 -43.472 1.00 59.44 280 GLY A O 1
ATOM 2071 N N . ALA A 1 281 ? 25.481 -19.238 -43.149 1.00 59.59 281 ALA A N 1
ATOM 2072 C CA . ALA A 1 281 ? 25.319 -18.919 -44.570 1.00 59.59 281 ALA A CA 1
ATOM 2073 C C . ALA A 1 281 ? 26.400 -17.954 -45.100 1.00 59.59 281 ALA A C 1
ATOM 2075 O O . ALA A 1 281 ? 26.716 -17.983 -46.289 1.00 59.59 281 ALA A O 1
ATOM 2076 N N . ALA A 1 282 ? 26.982 -17.116 -44.236 1.00 59.31 282 ALA A N 1
ATOM 2077 C CA . ALA A 1 282 ? 28.057 -16.201 -44.617 1.00 59.31 282 ALA A CA 1
ATOM 2078 C C . ALA A 1 282 ? 29.402 -16.930 -44.803 1.00 59.31 282 ALA A C 1
ATOM 2080 O O . ALA A 1 282 ? 30.135 -16.632 -45.745 1.00 59.31 282 ALA A O 1
ATOM 2081 N N . ASP A 1 283 ? 29.691 -17.926 -43.962 1.00 58.22 283 ASP A N 1
ATOM 2082 C CA . ASP A 1 283 ? 30.987 -18.620 -43.939 1.00 58.22 283 ASP A CA 1
ATOM 2083 C C . ASP A 1 283 ? 31.164 -19.606 -45.117 1.00 58.22 283 ASP A C 1
ATOM 2085 O O . ASP A 1 283 ? 32.239 -19.759 -45.693 1.00 58.22 283 ASP A O 1
ATOM 2089 N N . SER A 1 284 ? 30.071 -20.210 -45.593 1.00 58.44 284 SER A N 1
ATOM 2090 C CA . SER A 1 284 ? 30.102 -21.169 -46.712 1.00 58.44 284 SER A CA 1
ATOM 2091 C C . SER A 1 284 ? 30.282 -20.538 -48.103 1.00 58.44 284 SER A C 1
ATOM 2093 O O . SER A 1 284 ? 30.581 -21.248 -49.067 1.00 58.44 284 SER A O 1
ATOM 2095 N N . ARG A 1 285 ? 30.150 -19.209 -48.243 1.00 57.50 285 ARG A N 1
ATOM 2096 C CA . ARG A 1 285 ? 30.312 -18.510 -49.535 1.00 57.50 285 ARG A CA 1
ATOM 2097 C C . ARG A 1 285 ? 31.752 -18.075 -49.827 1.00 57.50 285 ARG A C 1
ATOM 2099 O O . ARG A 1 285 ? 32.036 -17.671 -50.952 1.00 57.50 285 ARG A O 1
ATOM 2106 N N . MET A 1 286 ? 32.658 -18.171 -48.853 1.00 57.78 286 MET A N 1
ATOM 2107 C CA . MET A 1 286 ? 34.019 -17.627 -48.956 1.00 57.78 286 MET A CA 1
ATOM 2108 C C . MET A 1 286 ? 35.088 -18.671 -49.337 1.00 57.78 286 MET A C 1
ATOM 2110 O O . MET A 1 286 ? 36.218 -18.300 -49.628 1.00 57.78 286 MET A O 1
ATOM 2114 N N . GLY A 1 287 ? 34.734 -19.963 -49.406 1.00 61.56 287 GLY A N 1
ATOM 2115 C CA . GLY A 1 287 ? 35.675 -21.072 -49.646 1.00 61.56 287 GLY A CA 1
ATOM 2116 C C . GLY A 1 287 ? 35.755 -21.636 -51.074 1.00 61.56 287 GLY A C 1
ATOM 2117 O O . GLY A 1 287 ? 36.369 -22.678 -51.267 1.00 61.56 287 GLY A O 1
ATOM 2118 N N . LYS A 1 288 ? 35.128 -21.013 -52.083 1.00 58.16 288 LYS A N 1
ATOM 2119 C CA . LYS A 1 288 ? 35.235 -21.433 -53.499 1.00 58.16 288 LYS A CA 1
ATOM 2120 C C . LYS A 1 288 ? 35.868 -20.337 -54.350 1.00 58.16 288 LYS A C 1
ATOM 2122 O O . LYS A 1 288 ? 35.204 -19.695 -55.162 1.00 58.16 288 LYS A O 1
ATOM 2127 N N . LYS A 1 289 ? 37.156 -20.117 -54.143 1.00 57.75 289 LYS A N 1
ATOM 2128 C CA . LYS A 1 289 ? 38.032 -19.477 -55.118 1.00 57.75 289 LYS A CA 1
ATOM 2129 C C . LYS A 1 289 ? 39.336 -20.263 -55.104 1.00 57.75 289 LYS A C 1
ATOM 2131 O O . LYS A 1 289 ? 39.877 -20.495 -54.031 1.00 57.75 289 LYS A O 1
ATOM 2136 N N . ASP A 1 290 ? 39.764 -20.642 -56.300 1.00 65.00 290 ASP A N 1
ATOM 2137 C CA . ASP A 1 290 ? 41.111 -21.098 -56.643 1.00 65.00 290 ASP A CA 1
ATOM 2138 C C . ASP A 1 290 ? 41.367 -22.615 -56.525 1.00 65.00 290 ASP A C 1
ATOM 2140 O O . ASP A 1 290 ? 41.983 -23.096 -55.580 1.00 65.00 290 ASP A O 1
ATOM 2144 N N . GLU A 1 291 ? 40.927 -23.344 -57.558 1.00 54.59 291 GLU A N 1
ATOM 2145 C CA . GLU A 1 291 ? 41.747 -24.336 -58.281 1.00 54.59 291 GLU A CA 1
ATOM 2146 C C . GLU A 1 291 ? 41.552 -24.147 -59.792 1.00 54.59 291 GLU A C 1
ATOM 2148 O O . GLU A 1 291 ? 40.394 -23.892 -60.209 1.00 54.59 291 GLU A O 1
#

Radius of gyration: 40.6 Å; Cα contacts (8 Å, |Δi|>4): 18; chains: 1; bounding box: 94×47×120 Å

Solvent-accessible surface area (backbone atoms only — not comparable to full-atom values): 16792 Å² total; per-residue (Å²): 117,76,79,64,53,70,64,50,51,61,53,50,51,50,51,52,52,51,51,50,53,53,51,38,65,71,40,64,87,74,67,25,52,65,58,52,52,49,53,55,45,44,71,35,77,68,28,42,52,54,49,51,52,52,50,49,52,51,50,56,62,52,45,53,60,52,49,53,50,51,54,50,51,51,61,50,49,56,48,52,53,51,51,52,52,53,52,53,59,46,55,62,46,49,76,70,41,80,80,76,69,92,80,69,82,81,75,76,73,84,77,70,79,78,85,60,72,60,62,60,49,53,53,49,51,52,50,54,49,53,52,52,51,48,53,54,52,49,54,53,49,52,54,53,50,51,53,51,51,53,50,52,50,54,49,53,52,49,49,56,50,48,53,50,52,51,51,51,50,50,51,50,49,51,51,52,52,52,53,55,56,67,73,64,77,81,87,84,84,76,99,66,87,83,89,81,79,96,69,81,77,72,75,50,73,66,57,54,51,50,51,53,50,53,51,53,50,49,51,50,51,50,52,50,51,50,54,52,49,54,52,49,51,53,51,49,54,52,50,51,53,50,50,54,51,52,55,50,50,50,53,51,51,51,54,52,49,54,50,52,52,53,51,51,52,50,51,52,53,49,50,52,52,50,52,52,55,57,54,57,62,61,62,69,69,72,76,84,75,89,133